Protein AF-A0A535QES7-F1 (afdb_monomer)

Foldseek 3Di:
DDDDDPPPDDDDDDDDLDDDDDDFAEDEFDLPDPPVPQDQLADPSVLVLLVVLLVVLLVVLQVVLVVCVVVVNNVVSVLSNVVSVVSVPVQLSVQLNVVRNVVHGSLVSNCVSLVVVLVVLCPDPDPVSVVVSVVSVVSSVSSNCSSRVRDSGDDADPAAHEYEYQDADPVNVVPHDCRRHVYYDHVDDDSD

Solvent-accessible surface area (backbone atoms only — not comparable to full-atom values): 11107 Å² total; per-residue (Å²): 137,84,82,80,78,79,74,83,76,83,85,84,87,83,83,84,81,69,91,84,86,78,89,59,55,80,38,74,65,57,65,82,64,87,58,92,77,63,73,84,32,37,38,72,64,13,42,54,41,47,58,50,23,51,52,52,50,31,53,50,31,45,55,50,16,55,51,31,41,76,70,73,34,55,69,63,12,53,53,30,42,53,55,31,54,57,71,65,38,60,67,52,58,52,48,18,40,50,37,11,66,74,64,33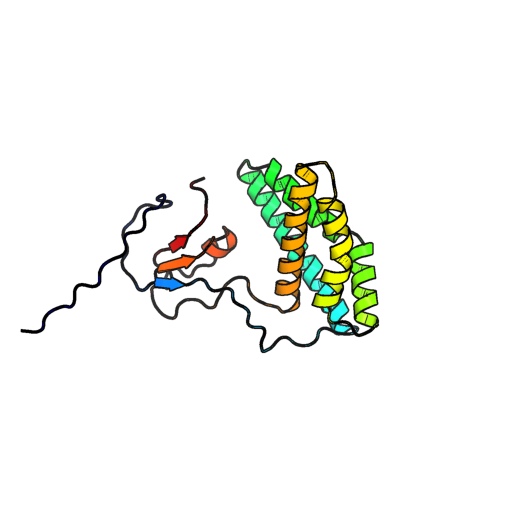,38,38,60,60,17,44,50,63,54,47,46,64,58,31,49,55,25,50,71,41,92,46,68,69,41,32,55,47,18,57,58,47,52,54,51,52,53,50,40,42,32,44,59,67,68,48,62,92,62,54,84,76,65,97,49,58,16,26,38,38,30,61,60,76,54,74,70,58,63,70,67,53,54,68,81,31,43,71,42,73,50,53,78,46,85,75,93,119

Structure (mmCIF, N/CA/C/O backbone):
data_AF-A0A535QES7-F1
#
_entry.id   AF-A0A535QES7-F1
#
loop_
_atom_site.group_PDB
_atom_site.id
_atom_site.type_symbol
_atom_site.label_atom_id
_atom_site.label_alt_id
_atom_site.label_comp_id
_atom_site.label_asym_id
_atom_site.label_entity_id
_atom_site.label_seq_id
_atom_site.pdbx_PDB_ins_code
_atom_site.Cartn_x
_atom_site.Cartn_y
_atom_site.Cartn_z
_atom_site.occupancy
_atom_site.B_iso_or_equiv
_atom_site.auth_seq_id
_atom_site.auth_comp_id
_atom_site.auth_asym_id
_atom_site.auth_atom_id
_atom_site.pdbx_PDB_model_num
ATOM 1 N N . MET A 1 1 ? 3.420 -37.265 -41.091 1.00 35.75 1 MET A N 1
ATOM 2 C CA . MET A 1 1 ? 3.125 -35.856 -41.432 1.00 35.75 1 MET A CA 1
ATOM 3 C C . MET A 1 1 ? 2.226 -35.310 -40.336 1.00 35.75 1 MET A C 1
ATOM 5 O O . MET A 1 1 ? 1.029 -35.557 -40.367 1.00 35.75 1 MET A O 1
ATOM 9 N N . THR A 1 2 ? 2.804 -34.684 -39.312 1.00 35.94 2 THR A N 1
ATOM 10 C CA . THR A 1 2 ? 2.044 -34.170 -38.163 1.00 35.94 2 THR A CA 1
ATOM 11 C C . THR A 1 2 ? 1.769 -32.694 -38.407 1.00 35.94 2 THR A C 1
ATOM 13 O O . THR A 1 2 ? 2.689 -31.883 -38.444 1.00 35.94 2 THR A O 1
ATOM 16 N N . SER A 1 3 ? 0.501 -32.384 -38.665 1.00 33.00 3 SER A N 1
ATOM 17 C CA . SER A 1 3 ? -0.006 -31.040 -38.925 1.00 33.00 3 SER A CA 1
ATOM 18 C C . SER A 1 3 ? 0.163 -30.168 -37.681 1.00 33.00 3 SER A C 1
ATOM 20 O O . SER A 1 3 ? -0.461 -30.428 -36.653 1.00 33.00 3 SER A O 1
ATOM 22 N N . ALA A 1 4 ? 1.005 -29.138 -37.768 1.00 43.28 4 ALA A N 1
ATOM 23 C CA . ALA A 1 4 ? 1.104 -28.103 -36.748 1.00 43.28 4 ALA A CA 1
ATOM 24 C C . ALA A 1 4 ? -0.188 -27.274 -36.764 1.00 43.28 4 ALA A C 1
ATOM 26 O O . ALA A 1 4 ? -0.498 -26.598 -37.745 1.00 43.28 4 ALA A O 1
ATOM 27 N N . SER A 1 5 ? -0.966 -27.370 -35.686 1.00 41.34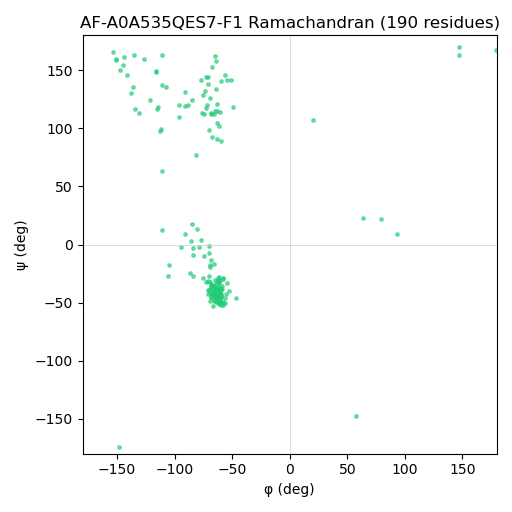 5 SER A N 1
ATOM 28 C CA . SER A 1 5 ? -2.151 -26.543 -35.477 1.00 41.34 5 SER A CA 1
ATOM 29 C C . SER A 1 5 ? -1.726 -25.076 -35.380 1.00 41.34 5 SER A C 1
ATOM 31 O O . SER A 1 5 ? -0.906 -24.709 -34.537 1.00 41.34 5 SER A O 1
ATOM 33 N N . LYS A 1 6 ? -2.251 -24.242 -36.280 1.00 44.94 6 LYS A N 1
ATOM 34 C CA . LYS A 1 6 ? -2.028 -22.797 -36.309 1.00 44.94 6 LYS A CA 1
ATOM 35 C C . LYS A 1 6 ? -2.755 -22.190 -35.112 1.00 44.94 6 LYS A C 1
ATOM 37 O O . LYS A 1 6 ? -3.962 -21.974 -35.171 1.00 44.94 6 LYS A O 1
ATOM 42 N N . VAL A 1 7 ? -2.031 -21.929 -34.025 1.00 54.03 7 VAL A N 1
ATOM 43 C CA . VAL A 1 7 ? -2.542 -21.077 -32.947 1.00 54.03 7 VAL A CA 1
ATOM 44 C C . VAL A 1 7 ? -2.807 -19.713 -33.582 1.00 54.03 7 VAL A C 1
ATOM 46 O O . VAL A 1 7 ? -1.885 -19.081 -34.098 1.00 54.03 7 VAL A O 1
ATOM 49 N N . ALA A 1 8 ? -4.073 -19.301 -33.645 1.00 55.12 8 ALA A N 1
ATOM 50 C CA . ALA A 1 8 ? -4.434 -17.959 -34.076 1.00 55.12 8 ALA A CA 1
ATOM 51 C C . ALA A 1 8 ? -3.801 -16.980 -33.079 1.00 55.12 8 ALA A C 1
ATOM 53 O O . ALA A 1 8 ? -4.241 -16.878 -31.938 1.00 55.12 8 ALA A O 1
ATOM 54 N N . GLY A 1 9 ? -2.688 -16.362 -33.471 1.00 66.00 9 GLY A N 1
ATOM 55 C CA . GLY A 1 9 ? -1.958 -15.443 -32.611 1.00 66.00 9 GLY A CA 1
ATOM 56 C C . GLY A 1 9 ? -2.746 -14.151 -32.456 1.00 66.00 9 GLY A C 1
ATOM 57 O O . GLY A 1 9 ? -3.018 -13.477 -33.447 1.00 66.00 9 GLY A O 1
ATOM 58 N N . THR A 1 10 ? -3.106 -13.807 -31.224 1.00 84.50 10 THR A N 1
ATOM 59 C CA . THR A 1 10 ? -3.579 -12.463 -30.893 1.00 84.50 10 THR A CA 1
ATOM 60 C C . THR A 1 10 ? -2.378 -11.521 -30.920 1.00 84.50 10 THR A C 1
ATOM 62 O O . THR A 1 10 ? -1.433 -11.702 -30.155 1.00 84.50 10 THR A O 1
ATOM 65 N N . GLU A 1 11 ? -2.397 -10.531 -31.813 1.00 89.38 11 GLU A N 1
ATOM 66 C CA . GLU A 1 11 ? -1.392 -9.467 -31.859 1.00 89.38 11 GLU A CA 1
ATOM 67 C C . GLU A 1 11 ? -1.860 -8.299 -30.985 1.00 89.38 11 GLU A C 1
ATOM 69 O O . GLU A 1 11 ? -2.913 -7.713 -31.235 1.00 89.38 11 GLU A O 1
ATOM 74 N N . LEU A 1 12 ? -1.076 -7.962 -29.959 1.00 90.06 12 LEU A N 1
ATOM 75 C CA . LEU A 1 12 ? -1.299 -6.793 -29.109 1.00 90.06 12 LEU A CA 1
ATOM 76 C C . LEU A 1 12 ? -0.247 -5.732 -29.437 1.00 90.06 12 LEU A C 1
ATOM 78 O O . LEU A 1 12 ? 0.935 -6.046 -29.581 1.00 90.06 12 LEU A O 1
ATOM 82 N N . ARG A 1 13 ? -0.678 -4.475 -29.565 1.00 90.44 13 ARG A N 1
ATOM 83 C CA . ARG A 1 13 ? 0.192 -3.328 -29.858 1.00 90.44 13 ARG A CA 1
ATOM 84 C C . ARG A 1 13 ? 0.268 -2.419 -28.641 1.00 90.44 13 ARG A C 1
ATOM 86 O O . ARG A 1 13 ? -0.754 -2.141 -28.026 1.00 90.44 13 ARG A O 1
ATOM 93 N N . GLY A 1 14 ? 1.469 -1.946 -28.331 1.00 88.81 14 GLY A N 1
ATOM 94 C CA . GLY A 1 14 ? 1.736 -1.050 -27.209 1.00 88.81 14 GLY A CA 1
ATOM 95 C C . GLY A 1 14 ? 2.893 -0.103 -27.511 1.00 88.81 14 GLY A C 1
ATOM 96 O O . GLY A 1 14 ? 3.416 -0.080 -28.628 1.00 88.81 14 GLY A O 1
ATOM 97 N N . ILE A 1 15 ? 3.287 0.678 -26.510 1.00 88.81 15 ILE A N 1
ATOM 98 C CA . ILE A 1 15 ? 4.408 1.615 -26.605 1.00 88.81 15 ILE A CA 1
ATOM 99 C C . ILE A 1 15 ? 5.686 0.899 -26.159 1.00 88.81 15 ILE A C 1
ATOM 101 O O . ILE A 1 15 ? 5.710 0.239 -25.122 1.00 88.81 15 ILE A O 1
ATOM 105 N N . ALA A 1 16 ? 6.755 1.009 -26.949 1.00 89.19 16 ALA A N 1
ATOM 106 C CA . ALA A 1 16 ? 8.036 0.406 -26.604 1.00 89.19 16 ALA A CA 1
ATOM 107 C C . ALA A 1 16 ? 8.725 1.212 -25.492 1.00 89.19 16 ALA A C 1
ATOM 109 O O . ALA A 1 16 ? 9.168 2.332 -25.732 1.00 89.19 16 ALA A O 1
ATOM 110 N N . ALA A 1 17 ? 8.841 0.625 -24.298 1.00 85.44 17 ALA A N 1
ATOM 111 C CA . ALA A 1 17 ? 9.557 1.227 -23.170 1.00 85.44 17 ALA A CA 1
ATOM 112 C C . ALA A 1 17 ? 11.080 0.975 -23.213 1.00 85.44 17 ALA A C 1
ATOM 114 O O . ALA A 1 17 ? 11.857 1.771 -22.696 1.00 85.44 17 ALA A O 1
ATOM 115 N N . ALA A 1 18 ? 11.524 -0.123 -23.835 1.00 86.31 18 ALA A N 1
ATOM 116 C CA . ALA A 1 18 ? 12.938 -0.481 -23.962 1.00 86.31 18 ALA A CA 1
ATOM 117 C C . ALA A 1 18 ? 13.212 -1.231 -25.282 1.00 86.31 18 ALA A C 1
ATOM 119 O O . ALA A 1 18 ? 12.331 -1.938 -25.782 1.00 86.31 18 ALA A O 1
ATOM 120 N N . PRO A 1 19 ? 14.419 -1.110 -25.866 1.00 88.81 19 PRO A N 1
ATOM 121 C CA . PRO A 1 19 ? 14.787 -1.842 -27.074 1.00 88.81 19 PRO A CA 1
ATOM 122 C C . PRO A 1 19 ? 15.018 -3.331 -26.780 1.00 88.81 19 PRO A C 1
ATOM 124 O O . PRO A 1 19 ? 15.594 -3.693 -25.757 1.00 88.81 19 PRO A O 1
ATOM 127 N N . GLY A 1 20 ? 14.641 -4.204 -27.715 1.00 90.88 20 GLY A N 1
ATOM 128 C CA . GLY A 1 20 ? 14.927 -5.637 -27.623 1.00 90.88 20 GLY A CA 1
ATOM 129 C C . GLY A 1 20 ? 13.844 -6.511 -28.244 1.00 90.88 20 GLY A C 1
ATOM 130 O O . GLY A 1 20 ? 12.773 -6.038 -28.616 1.00 90.88 20 GLY A O 1
ATOM 131 N N . ARG A 1 21 ? 14.142 -7.805 -28.385 1.00 92.75 21 ARG A N 1
ATOM 132 C CA . ARG A 1 21 ? 13.182 -8.843 -28.782 1.00 92.75 21 ARG A CA 1
ATOM 133 C C . ARG A 1 21 ? 13.413 -10.074 -27.919 1.00 92.75 21 ARG A C 1
ATOM 135 O O . ARG A 1 21 ? 14.547 -10.526 -27.800 1.00 92.75 21 ARG A O 1
ATOM 142 N N . VAL A 1 22 ? 12.343 -10.611 -27.346 1.00 93.75 22 VAL A N 1
ATOM 143 C CA . VAL A 1 22 ? 12.386 -11.791 -26.480 1.00 93.75 22 VAL A CA 1
ATOM 144 C C . VAL A 1 22 ? 11.173 -12.677 -26.744 1.00 93.75 22 VAL A C 1
ATOM 146 O O . VAL A 1 22 ? 10.093 -12.180 -27.060 1.00 93.75 22 VAL A O 1
ATOM 149 N N . ALA A 1 23 ? 11.361 -13.990 -26.635 1.00 95.38 23 ALA A N 1
ATOM 150 C CA . ALA A 1 23 ? 10.297 -14.981 -26.702 1.00 95.38 23 ALA A CA 1
ATOM 151 C C . ALA A 1 23 ? 10.452 -15.940 -25.518 1.00 95.38 23 ALA A C 1
ATOM 153 O O . ALA A 1 23 ? 11.431 -16.679 -25.437 1.00 95.38 23 ALA A O 1
ATOM 154 N N . ALA A 1 24 ? 9.499 -15.902 -24.592 1.00 95.06 24 ALA A N 1
ATOM 155 C CA . ALA A 1 24 ? 9.441 -16.780 -23.430 1.00 95.06 24 ALA A CA 1
ATOM 156 C C . ALA A 1 24 ? 7.975 -16.935 -22.974 1.00 95.06 24 ALA A C 1
ATOM 158 O O . ALA A 1 24 ? 7.115 -16.180 -23.439 1.00 95.06 24 ALA A O 1
ATOM 159 N N . PRO A 1 25 ? 7.656 -17.915 -22.110 1.00 96.75 25 PRO A N 1
ATOM 160 C CA . PRO A 1 25 ? 6.311 -18.080 -21.570 1.00 96.75 25 PRO A CA 1
ATOM 161 C C . PRO A 1 25 ? 5.793 -16.799 -20.908 1.00 96.75 25 PRO A C 1
ATOM 163 O O . PRO A 1 25 ? 6.543 -16.107 -20.222 1.00 96.75 25 PRO A O 1
ATOM 166 N N . ALA A 1 26 ? 4.506 -16.504 -21.090 1.00 94.19 26 ALA A N 1
ATOM 167 C CA . ALA A 1 26 ? 3.847 -15.430 -20.359 1.00 94.19 26 ALA A CA 1
ATOM 168 C C . ALA A 1 26 ? 3.621 -15.859 -18.904 1.00 94.19 26 ALA A C 1
ATOM 170 O O . ALA A 1 26 ? 3.108 -16.949 -18.643 1.00 94.19 26 ALA A O 1
ATOM 171 N N . TRP A 1 27 ? 3.977 -14.988 -17.968 1.00 94.56 27 TRP A N 1
ATOM 172 C CA . TRP A 1 27 ? 3.700 -15.144 -16.549 1.00 94.56 27 TRP A CA 1
ATOM 173 C C . TRP A 1 27 ? 2.882 -13.944 -16.079 1.00 94.56 27 TRP A C 1
ATOM 175 O O . TRP A 1 27 ? 3.276 -12.799 -16.295 1.00 94.56 27 TRP A O 1
ATOM 185 N N . ARG A 1 28 ? 1.709 -14.188 -15.488 1.00 90.94 28 ARG A N 1
ATOM 186 C CA . ARG A 1 28 ? 0.806 -13.111 -15.074 1.00 90.94 28 ARG A CA 1
ATOM 187 C C . ARG A 1 28 ? 1.198 -12.609 -13.690 1.00 90.94 28 ARG A C 1
ATOM 189 O O . ARG A 1 28 ? 1.180 -13.387 -12.741 1.00 90.94 28 ARG A O 1
ATOM 196 N N . TRP A 1 29 ? 1.456 -11.309 -13.585 1.00 87.50 29 TRP A N 1
ATOM 197 C CA . TRP A 1 29 ? 1.596 -10.604 -12.317 1.00 87.50 29 TRP A CA 1
ATOM 198 C C . TRP A 1 29 ? 0.240 -10.572 -11.618 1.00 87.50 29 TRP A C 1
ATOM 200 O O . TRP A 1 29 ? -0.611 -9.724 -11.890 1.00 87.50 29 TRP A O 1
ATOM 210 N N . ASP A 1 30 ? 0.012 -11.565 -10.769 1.00 78.50 30 ASP A N 1
ATOM 211 C CA . ASP A 1 30 ? -1.251 -11.755 -10.077 1.00 78.50 30 ASP A CA 1
ATOM 212 C C . ASP A 1 30 ? -1.059 -11.519 -8.584 1.00 78.50 30 ASP A C 1
ATOM 214 O O . ASP A 1 30 ? -0.614 -12.393 -7.848 1.00 78.50 30 ASP A O 1
ATOM 218 N N . VAL A 1 31 ? -1.392 -10.307 -8.144 1.00 67.69 31 VAL A N 1
ATOM 219 C CA . VAL A 1 31 ? -1.385 -9.925 -6.725 1.00 67.69 31 VAL A CA 1
ATOM 220 C C . VAL A 1 31 ? -2.644 -10.394 -5.994 1.00 67.69 31 VAL A C 1
ATOM 222 O O . VAL A 1 31 ? -2.907 -9.929 -4.886 1.00 67.69 31 VAL A O 1
ATOM 225 N N . ARG A 1 32 ? -3.457 -11.292 -6.584 1.00 58.00 32 ARG A N 1
ATOM 226 C CA . ARG A 1 32 ? -4.607 -11.890 -5.891 1.00 58.00 32 ARG A CA 1
ATOM 227 C C . ARG A 1 32 ? -4.143 -12.708 -4.689 1.00 58.00 32 ARG A C 1
ATOM 229 O O . ARG A 1 32 ? -3.850 -13.891 -4.774 1.00 58.00 32 ARG A O 1
ATOM 236 N N . ARG A 1 33 ? -4.098 -11.980 -3.579 1.00 51.97 33 ARG A N 1
ATOM 237 C CA . ARG A 1 33 ? -4.274 -12.325 -2.175 1.00 51.97 33 ARG A CA 1
ATOM 238 C C . ARG A 1 33 ? -4.092 -13.804 -1.821 1.00 51.97 33 ARG A C 1
ATOM 240 O O . ARG A 1 33 ? -5.008 -14.608 -1.955 1.00 51.97 33 ARG A O 1
ATOM 247 N N . VAL A 1 34 ? -2.968 -14.075 -1.159 1.00 48.56 34 VAL A N 1
ATOM 248 C CA . VAL A 1 34 ? -2.946 -14.957 0.014 1.00 48.56 34 VAL A CA 1
ATOM 249 C C . VAL A 1 34 ? -3.874 -14.307 1.047 1.00 48.56 34 VAL A C 1
ATOM 251 O O . VAL A 1 34 ? -3.480 -13.404 1.778 1.00 48.56 34 VAL A O 1
ATOM 254 N N . ARG A 1 35 ? -5.164 -14.645 0.996 1.00 51.50 35 ARG A N 1
ATOM 255 C CA . ARG A 1 35 ? -6.150 -14.264 2.020 1.00 51.50 35 ARG A CA 1
ATOM 256 C C . ARG A 1 35 ? -6.517 -15.441 2.915 1.00 51.50 35 ARG A C 1
ATOM 258 O O . ARG A 1 35 ? -7.034 -15.225 4.003 1.00 51.50 35 ARG A O 1
ATOM 265 N N . ASP A 1 36 ? -6.222 -16.650 2.449 1.00 47.31 36 ASP A N 1
ATOM 266 C CA . ASP A 1 36 ? -6.628 -17.896 3.092 1.00 47.31 36 ASP A CA 1
ATOM 267 C C . ASP A 1 36 ? -5.892 -18.145 4.422 1.00 47.31 36 ASP A C 1
ATOM 269 O O . ASP A 1 36 ? -6.412 -18.868 5.264 1.00 47.31 36 ASP A O 1
ATOM 273 N N . ASP A 1 37 ? -4.765 -17.456 4.659 1.00 49.97 37 ASP A N 1
ATOM 274 C CA . ASP A 1 37 ? -3.961 -17.550 5.890 1.00 49.97 37 ASP A CA 1
ATOM 275 C C . ASP A 1 37 ? -3.999 -16.271 6.758 1.00 49.97 37 ASP A C 1
ATOM 277 O O . ASP A 1 37 ? -3.179 -16.097 7.664 1.00 49.97 37 ASP A O 1
ATOM 281 N N . ALA A 1 38 ? -4.908 -15.328 6.479 1.00 60.16 38 ALA A N 1
ATOM 282 C CA . ALA A 1 38 ? -4.986 -14.080 7.234 1.00 60.16 38 ALA A CA 1
ATOM 283 C C . ALA A 1 38 ? -5.398 -14.348 8.695 1.00 60.16 38 ALA A C 1
ATOM 285 O O . ALA A 1 38 ? -6.525 -14.745 8.975 1.00 60.16 38 ALA A O 1
ATOM 286 N N . VAL A 1 39 ? -4.476 -14.112 9.631 1.00 68.38 39 VAL A N 1
ATOM 287 C CA . VAL A 1 39 ? -4.754 -14.176 11.073 1.00 68.38 39 VAL A CA 1
ATOM 288 C C . VAL A 1 39 ? -5.621 -12.984 11.481 1.00 68.38 39 VAL A C 1
ATOM 290 O O . VAL A 1 39 ? -5.354 -11.855 11.060 1.00 68.38 39 VAL A O 1
ATOM 293 N N . ASP A 1 40 ? -6.613 -13.220 12.342 1.00 77.50 40 ASP A N 1
ATOM 294 C CA . ASP A 1 40 ? -7.416 -12.156 12.946 1.00 77.50 40 ASP A CA 1
ATOM 295 C C . ASP A 1 40 ? -6.534 -11.245 13.814 1.00 77.50 40 ASP A C 1
ATOM 297 O O . ASP A 1 40 ? -6.118 -11.584 14.926 1.00 77.50 40 ASP A O 1
ATOM 301 N N . LEU A 1 41 ? -6.242 -10.055 13.292 1.00 83.88 41 LEU A N 1
ATOM 302 C CA . LEU A 1 41 ? -5.472 -9.017 13.971 1.00 83.88 41 LEU A CA 1
ATOM 303 C C . LEU A 1 41 ? -6.374 -8.244 14.940 1.00 83.88 41 LEU A C 1
ATOM 305 O O . LEU A 1 41 ? -6.810 -7.132 14.648 1.00 83.88 41 LEU A O 1
ATOM 309 N N . ILE A 1 42 ? -6.660 -8.848 16.093 1.00 90.00 42 ILE A N 1
ATOM 310 C CA . ILE A 1 42 ? -7.514 -8.285 17.152 1.00 90.00 42 ILE A CA 1
ATOM 311 C C . ILE A 1 42 ? -6.716 -7.924 18.413 1.00 90.00 42 ILE A C 1
ATOM 313 O O . ILE A 1 42 ? -5.585 -8.377 18.614 1.00 90.00 42 ILE A O 1
ATOM 317 N N . GLY A 1 43 ? -7.315 -7.108 19.286 1.00 91.56 43 GLY A N 1
ATOM 318 C CA . GLY A 1 43 ? -6.718 -6.715 20.566 1.00 91.56 43 GLY A CA 1
ATOM 319 C C . GLY A 1 43 ? -5.347 -6.042 20.417 1.00 91.56 43 GLY A C 1
ATOM 320 O O . GLY A 1 43 ? -5.072 -5.364 19.429 1.00 91.56 43 GLY A O 1
ATOM 321 N N . GLU A 1 44 ? -4.466 -6.238 21.398 1.00 91.56 44 GLU A N 1
ATOM 322 C CA . GLU A 1 44 ? -3.160 -5.562 21.438 1.00 91.56 44 GLU A CA 1
ATOM 323 C C . GLU A 1 44 ? -2.241 -5.945 20.265 1.00 91.56 44 GLU A C 1
ATOM 325 O O . GLU A 1 44 ? -1.489 -5.113 19.752 1.00 91.56 44 GLU A O 1
ATOM 330 N N . ALA A 1 45 ? -2.340 -7.190 19.788 1.00 89.12 45 ALA A N 1
ATOM 331 C CA . ALA A 1 45 ? -1.602 -7.652 18.616 1.00 89.12 45 ALA A CA 1
ATOM 332 C C . ALA A 1 45 ? -2.042 -6.902 17.348 1.00 89.12 45 ALA A C 1
ATOM 334 O O . ALA A 1 45 ? -1.196 -6.451 16.573 1.00 89.12 45 ALA A O 1
ATOM 335 N N . GLY A 1 46 ? -3.355 -6.707 17.171 1.00 91.69 46 GLY A N 1
ATOM 336 C CA . GLY A 1 46 ? -3.905 -5.918 16.070 1.00 91.69 46 GLY A CA 1
ATOM 337 C C . GLY A 1 46 ? -3.482 -4.451 16.119 1.00 91.69 46 GLY A C 1
ATOM 338 O O . GLY A 1 46 ? -3.062 -3.904 15.103 1.00 91.69 46 GLY A O 1
ATOM 339 N N . ILE A 1 47 ? -3.500 -3.835 17.305 1.00 93.50 47 ILE A N 1
ATOM 340 C CA . ILE A 1 47 ? -3.068 -2.439 17.507 1.00 93.50 47 ILE A CA 1
ATOM 341 C C . ILE A 1 47 ? -1.579 -2.277 17.191 1.00 93.50 47 ILE A C 1
ATOM 343 O O . ILE A 1 47 ? -1.190 -1.379 16.444 1.00 93.50 47 ILE A O 1
ATOM 347 N N . THR A 1 48 ? -0.740 -3.181 17.702 1.00 92.50 48 THR A N 1
ATOM 348 C CA . THR A 1 48 ? 0.701 -3.173 17.421 1.00 92.50 48 THR A CA 1
ATOM 349 C C . THR A 1 48 ? 0.957 -3.319 15.920 1.00 92.50 48 THR A C 1
ATOM 351 O O . THR A 1 48 ? 1.743 -2.564 15.340 1.00 92.50 48 THR A O 1
ATOM 354 N N . ARG A 1 49 ? 0.262 -4.254 15.254 1.00 92.62 49 ARG A N 1
ATOM 355 C CA . ARG A 1 49 ? 0.414 -4.461 13.811 1.00 92.62 49 ARG A CA 1
ATOM 356 C C . ARG A 1 49 ? -0.055 -3.253 13.004 1.00 92.62 49 ARG A C 1
ATOM 358 O O . ARG A 1 49 ? 0.625 -2.906 12.036 1.00 92.62 49 ARG A O 1
ATOM 365 N N . LEU A 1 50 ? -1.142 -2.600 13.417 1.00 93.06 50 LEU A N 1
ATOM 366 C CA . LEU A 1 50 ? -1.642 -1.359 12.827 1.00 93.06 50 LEU A CA 1
ATOM 367 C C . LEU A 1 50 ? -0.599 -0.242 12.894 1.00 93.06 50 LEU A C 1
ATOM 369 O O . LEU A 1 50 ? -0.281 0.353 11.869 1.00 93.06 50 LEU A O 1
ATOM 373 N N . GLN A 1 51 ? -0.011 0.007 14.064 1.00 92.50 51 GLN A N 1
ATOM 374 C CA . GLN A 1 51 ? 1.021 1.038 14.226 1.00 92.50 51 GLN A CA 1
ATOM 375 C C . GLN A 1 51 ? 2.257 0.767 13.359 1.00 92.50 51 GLN A C 1
ATOM 377 O O . GLN A 1 51 ? 2.870 1.687 12.816 1.00 92.50 51 GLN A O 1
ATOM 382 N N . ILE A 1 52 ? 2.648 -0.503 13.218 1.00 91.19 52 ILE A N 1
ATOM 383 C CA . ILE A 1 52 ? 3.721 -0.894 12.299 1.00 91.19 52 ILE A CA 1
ATOM 384 C C . ILE A 1 52 ? 3.294 -0.626 10.850 1.00 91.19 52 ILE A C 1
ATOM 386 O O . ILE A 1 52 ? 4.040 0.025 10.126 1.00 91.19 52 ILE A O 1
ATOM 390 N N . ALA A 1 53 ? 2.088 -1.044 10.452 1.00 91.06 53 ALA A N 1
ATOM 391 C CA . ALA A 1 53 ? 1.596 -0.901 9.082 1.00 91.06 53 ALA A CA 1
ATOM 392 C C . ALA A 1 53 ? 1.499 0.568 8.659 1.00 91.06 53 ALA A C 1
ATOM 394 O O . ALA A 1 53 ? 1.955 0.927 7.580 1.00 91.06 53 ALA A O 1
ATOM 395 N N . VAL A 1 54 ? 0.982 1.435 9.531 1.00 92.25 54 VAL A N 1
ATOM 396 C CA . VAL A 1 54 ? 0.900 2.879 9.276 1.00 92.25 54 VAL A CA 1
ATOM 397 C C . VAL A 1 54 ? 2.287 3.478 9.047 1.00 92.25 54 VAL A C 1
ATOM 399 O O . VAL A 1 54 ? 2.478 4.226 8.090 1.00 92.25 54 VAL A O 1
ATOM 402 N N . ARG A 1 55 ? 3.289 3.098 9.853 1.00 91.06 55 ARG A N 1
ATOM 403 C CA . ARG A 1 55 ? 4.676 3.550 9.645 1.00 91.06 55 ARG A CA 1
ATOM 404 C C . ARG A 1 55 ? 5.271 3.042 8.331 1.00 91.06 55 ARG A C 1
ATOM 406 O O . ARG A 1 55 ? 5.944 3.808 7.646 1.00 91.06 55 ARG A O 1
ATOM 413 N N . GLU A 1 56 ? 5.030 1.779 7.984 1.00 89.31 56 GLU A N 1
ATOM 414 C CA . GLU A 1 56 ? 5.501 1.164 6.735 1.00 89.31 56 GLU A CA 1
ATOM 415 C C . GLU A 1 56 ? 4.898 1.862 5.508 1.00 89.31 56 GLU A C 1
ATOM 417 O O . GLU A 1 56 ? 5.633 2.290 4.615 1.00 89.31 56 GLU A O 1
ATOM 422 N N . VAL A 1 57 ? 3.575 2.046 5.491 1.00 89.81 57 VAL A N 1
ATOM 423 C CA . VAL A 1 57 ? 2.865 2.715 4.392 1.00 89.81 57 VAL A CA 1
ATOM 424 C C . VAL A 1 57 ? 3.293 4.174 4.277 1.00 89.81 57 VAL A C 1
ATOM 426 O O . VAL A 1 57 ? 3.628 4.622 3.182 1.00 89.81 57 VAL A O 1
ATOM 429 N N . LYS A 1 58 ? 3.385 4.902 5.395 1.00 90.44 58 LYS A N 1
ATOM 430 C CA . LYS A 1 58 ? 3.883 6.281 5.402 1.00 90.44 58 LYS A CA 1
ATOM 431 C C . LYS A 1 58 ? 5.278 6.377 4.784 1.00 90.44 58 LYS A C 1
ATOM 433 O O . LYS A 1 58 ? 5.494 7.183 3.883 1.00 90.44 58 LYS A O 1
ATOM 438 N N . ALA A 1 59 ? 6.216 5.538 5.223 1.00 87.75 59 ALA A N 1
ATOM 439 C CA . ALA A 1 59 ? 7.574 5.535 4.684 1.00 87.75 59 ALA A CA 1
ATOM 440 C C . ALA A 1 59 ? 7.591 5.241 3.173 1.00 87.75 59 ALA A C 1
ATOM 442 O O . ALA A 1 59 ? 8.347 5.869 2.426 1.00 87.75 59 ALA A O 1
ATOM 443 N N . ALA A 1 60 ? 6.733 4.328 2.707 1.00 85.81 60 ALA A N 1
ATOM 444 C CA . ALA A 1 60 ? 6.590 4.019 1.289 1.00 85.81 60 ALA A CA 1
ATOM 445 C C . ALA A 1 60 ? 6.057 5.216 0.481 1.00 85.81 60 ALA A C 1
ATOM 447 O O . ALA A 1 60 ? 6.617 5.525 -0.576 1.00 85.81 60 ALA A O 1
ATOM 448 N N . LEU A 1 61 ? 5.031 5.912 0.984 1.00 87.19 61 LEU A N 1
ATOM 449 C CA . LEU A 1 61 ? 4.456 7.104 0.354 1.00 87.19 61 LEU A CA 1
ATOM 450 C C . LEU A 1 61 ? 5.469 8.250 0.290 1.00 87.19 61 LEU A C 1
ATOM 452 O O . LEU A 1 61 ? 5.716 8.769 -0.796 1.00 87.19 61 LEU A O 1
ATOM 456 N N . THR A 1 62 ? 6.142 8.575 1.399 1.00 88.50 62 THR A N 1
ATOM 457 C CA . THR A 1 62 ? 7.185 9.617 1.436 1.00 88.50 62 THR A CA 1
ATOM 458 C C . THR A 1 62 ? 8.338 9.295 0.484 1.00 88.50 62 THR A C 1
ATOM 460 O O . THR A 1 62 ? 8.806 10.155 -0.259 1.00 88.50 62 THR A O 1
ATOM 463 N N . SER A 1 63 ? 8.781 8.034 0.441 1.00 85.06 63 SER A N 1
ATOM 464 C CA . SER A 1 63 ? 9.829 7.604 -0.490 1.00 85.06 63 SER A CA 1
ATOM 465 C C . SER A 1 63 ? 9.388 7.725 -1.953 1.00 85.06 63 SER A C 1
ATOM 467 O O . SER A 1 63 ? 10.189 8.082 -2.819 1.00 85.06 63 SER A O 1
ATOM 469 N N . LYS A 1 64 ? 8.118 7.428 -2.254 1.00 82.00 64 LYS A N 1
ATOM 470 C CA . LYS A 1 64 ? 7.554 7.571 -3.600 1.00 82.00 64 LYS A CA 1
ATOM 471 C C . LYS A 1 64 ? 7.394 9.044 -3.987 1.00 82.00 64 LYS A C 1
ATOM 473 O O . LYS A 1 64 ? 7.738 9.374 -5.118 1.00 82.00 64 LYS A O 1
ATOM 478 N N . ALA A 1 65 ? 6.979 9.907 -3.061 1.00 84.81 65 ALA A N 1
ATOM 479 C CA . ALA A 1 65 ? 6.902 11.352 -3.264 1.00 84.81 65 ALA A CA 1
ATOM 480 C C . ALA A 1 65 ? 8.268 11.942 -3.642 1.00 84.81 65 ALA A C 1
ATOM 482 O O . ALA A 1 65 ? 8.400 12.539 -4.706 1.00 84.81 65 ALA A O 1
ATOM 483 N N . ALA A 1 66 ? 9.310 11.647 -2.857 1.00 84.62 66 ALA A N 1
ATOM 484 C CA . ALA A 1 66 ? 10.668 12.127 -3.122 1.00 84.62 66 ALA A CA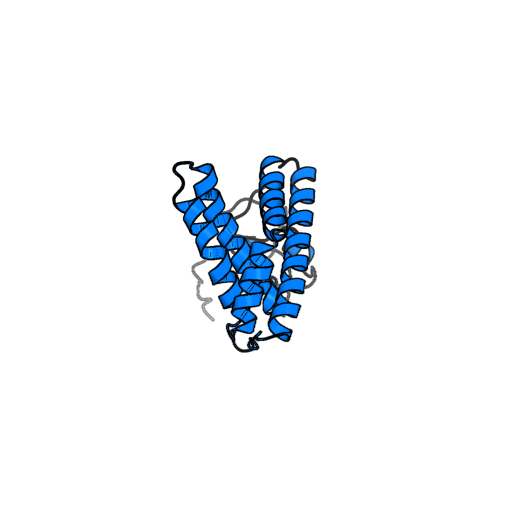 1
ATOM 485 C C . ALA A 1 66 ? 11.203 11.686 -4.500 1.00 84.62 66 ALA A C 1
ATOM 487 O O . ALA A 1 66 ? 11.908 12.435 -5.175 1.00 84.62 66 ALA A O 1
ATOM 488 N N . ARG A 1 67 ? 10.854 10.470 -4.952 1.00 82.50 67 ARG A N 1
ATOM 489 C CA . ARG A 1 67 ? 11.201 9.997 -6.304 1.00 82.50 67 ARG A CA 1
ATOM 490 C C . ARG A 1 67 ? 10.465 10.767 -7.399 1.00 82.50 67 ARG A C 1
ATOM 492 O O . ARG A 1 67 ? 11.076 11.077 -8.415 1.00 82.50 67 ARG A O 1
ATOM 499 N N . LEU A 1 68 ? 9.174 11.046 -7.220 1.00 81.31 68 LEU A N 1
ATOM 500 C CA . LEU A 1 68 ? 8.393 11.825 -8.186 1.00 81.31 68 LEU A CA 1
ATOM 501 C C . LEU A 1 68 ? 8.920 13.255 -8.294 1.00 81.31 68 LEU A C 1
ATOM 503 O O . LEU A 1 68 ? 9.098 13.753 -9.402 1.00 81.31 68 LEU A O 1
ATOM 507 N N . GLU A 1 69 ? 9.258 13.872 -7.164 1.00 86.25 69 GLU A N 1
ATOM 508 C CA . GLU A 1 69 ? 9.847 15.208 -7.137 1.00 86.25 69 GLU A CA 1
ATOM 509 C C . GLU A 1 69 ? 11.189 15.245 -7.882 1.00 86.25 69 GLU A C 1
ATOM 511 O O . GLU A 1 69 ? 11.385 16.078 -8.768 1.00 86.25 69 GLU A O 1
ATOM 516 N N . ALA A 1 70 ? 12.074 14.275 -7.622 1.00 85.25 70 ALA A N 1
ATOM 517 C CA . ALA A 1 70 ? 13.346 14.140 -8.335 1.00 85.25 70 ALA A CA 1
ATOM 518 C C . ALA A 1 70 ? 13.178 13.906 -9.851 1.00 85.25 70 ALA A C 1
ATOM 520 O O . ALA A 1 70 ? 14.044 14.297 -10.633 1.00 85.25 70 ALA A O 1
ATOM 521 N N . ASN A 1 71 ? 12.062 13.302 -10.266 1.00 84.88 71 ASN A N 1
ATOM 522 C CA . ASN A 1 71 ? 11.732 13.028 -11.665 1.00 84.88 71 ASN A CA 1
ATOM 523 C C . ASN A 1 71 ? 10.922 14.156 -12.334 1.00 84.88 71 ASN A C 1
ATOM 525 O O . ASN A 1 71 ? 10.452 13.983 -13.457 1.00 84.88 71 ASN A O 1
ATOM 529 N N . GLY A 1 72 ? 10.757 15.311 -11.680 1.00 86.94 72 GLY A N 1
ATOM 530 C CA . GLY A 1 72 ? 10.068 16.466 -12.261 1.00 86.94 72 GLY A CA 1
ATOM 531 C C . GLY A 1 72 ? 8.539 16.383 -12.236 1.00 86.94 72 GLY A C 1
ATOM 532 O O . GLY A 1 72 ? 7.890 17.095 -12.998 1.00 86.94 72 GLY A O 1
ATOM 533 N N . ALA A 1 73 ? 7.969 15.565 -11.346 1.00 80.94 73 ALA A N 1
ATOM 534 C CA . ALA A 1 73 ? 6.530 15.438 -11.099 1.00 80.94 73 ALA A CA 1
ATOM 535 C C . ALA A 1 73 ? 6.142 15.988 -9.701 1.00 80.94 73 ALA A C 1
ATOM 537 O O . ALA A 1 73 ? 5.718 15.230 -8.823 1.00 80.94 73 ALA A O 1
ATOM 538 N N . PRO A 1 74 ? 6.325 17.301 -9.433 1.00 84.00 74 PRO A N 1
ATOM 539 C CA . PRO A 1 74 ? 6.115 17.884 -8.104 1.00 84.00 74 PRO A CA 1
ATOM 540 C C . PRO A 1 74 ? 4.637 17.926 -7.688 1.00 84.00 74 PRO A C 1
ATOM 542 O O . PRO A 1 74 ? 4.337 17.877 -6.498 1.00 84.00 74 PRO A O 1
ATOM 545 N N . SER A 1 75 ? 3.701 17.992 -8.645 1.00 77.62 75 SER A N 1
ATOM 546 C CA . SER A 1 75 ? 2.268 17.957 -8.331 1.00 77.62 75 SER A CA 1
ATOM 547 C C . SER A 1 75 ? 1.895 16.596 -7.751 1.00 77.62 75 SER A C 1
ATOM 549 O O . SER A 1 75 ? 1.271 16.516 -6.698 1.00 77.62 75 SER A O 1
ATOM 551 N N . GLU A 1 76 ? 2.323 15.521 -8.406 1.00 77.44 76 GLU A N 1
ATOM 552 C CA . GLU A 1 76 ? 2.090 14.140 -8.003 1.00 77.44 76 GLU A CA 1
ATOM 553 C C . GLU A 1 76 ? 2.854 13.792 -6.720 1.00 77.44 76 GLU A C 1
ATOM 555 O O . GLU A 1 76 ? 2.342 13.055 -5.879 1.00 77.44 76 GLU A O 1
ATOM 560 N N . ALA A 1 77 ? 4.047 14.359 -6.518 1.00 81.75 77 ALA A N 1
ATOM 561 C CA . ALA A 1 77 ? 4.757 14.263 -5.246 1.00 81.75 77 ALA A CA 1
ATOM 562 C C . ALA A 1 77 ? 3.932 14.867 -4.096 1.00 81.75 77 ALA A C 1
ATOM 564 O O . ALA A 1 77 ? 3.685 14.183 -3.103 1.00 81.75 77 ALA A O 1
ATOM 565 N N . GLY A 1 78 ? 3.407 16.086 -4.270 1.00 80.25 78 GLY A N 1
ATOM 566 C CA . GLY A 1 78 ? 2.567 16.752 -3.269 1.00 80.25 78 GLY A CA 1
ATOM 567 C C . GLY A 1 78 ? 1.264 16.002 -2.961 1.00 80.25 78 GLY A C 1
ATOM 568 O O . GLY A 1 78 ? 0.767 16.049 -1.835 1.00 80.25 78 GLY A O 1
ATOM 569 N N . ILE A 1 79 ? 0.719 15.248 -3.928 1.00 81.94 79 ILE A N 1
ATOM 570 C CA . ILE A 1 79 ? -0.407 14.328 -3.695 1.00 81.94 79 ILE A CA 1
ATOM 571 C C . ILE A 1 79 ? -0.018 13.270 -2.655 1.00 81.94 79 ILE A C 1
ATOM 573 O O . ILE A 1 79 ? -0.745 13.092 -1.677 1.00 81.94 79 ILE A O 1
ATOM 577 N N . LEU A 1 80 ? 1.112 12.591 -2.854 1.00 82.56 80 LEU A N 1
ATOM 578 C CA . LEU A 1 80 ? 1.570 11.515 -1.972 1.00 82.56 80 LEU A CA 1
ATOM 579 C C . LEU A 1 80 ? 2.016 12.027 -0.597 1.00 82.56 80 LEU A C 1
ATOM 581 O O . LEU A 1 80 ? 1.832 11.336 0.403 1.00 82.56 80 LEU A O 1
ATOM 585 N N . GLU A 1 81 ? 2.573 13.236 -0.522 1.00 85.56 81 GLU A N 1
ATOM 586 C CA . GLU A 1 81 ? 2.913 13.872 0.756 1.00 85.56 81 GLU A CA 1
ATOM 587 C C . GLU A 1 81 ? 1.671 14.173 1.591 1.00 85.56 81 GLU A C 1
ATOM 589 O O . GLU A 1 81 ? 1.655 13.890 2.788 1.00 85.56 81 GLU A O 1
ATOM 594 N N . ALA A 1 82 ? 0.607 14.680 0.964 1.00 84.38 82 ALA A N 1
ATOM 595 C CA . ALA A 1 82 ? -0.659 14.914 1.649 1.00 84.38 82 ALA A CA 1
ATOM 596 C C . ALA A 1 82 ? -1.264 13.604 2.187 1.00 84.38 82 ALA A C 1
ATOM 598 O O . ALA A 1 82 ? -1.726 13.558 3.327 1.00 84.38 82 ALA A O 1
ATOM 599 N N . GLN A 1 83 ? -1.202 12.521 1.403 1.00 84.50 83 GLN A N 1
ATOM 600 C CA . GLN A 1 83 ? -1.628 11.188 1.847 1.00 84.50 83 GLN A CA 1
ATOM 601 C C . GLN A 1 83 ? -0.787 10.687 3.032 1.00 84.50 83 GLN A C 1
ATOM 603 O O . GLN A 1 83 ? -1.333 10.166 4.004 1.00 84.50 83 GLN A O 1
ATOM 608 N N . ALA A 1 84 ? 0.536 10.872 2.985 1.00 88.19 84 ALA A N 1
ATOM 609 C CA . ALA A 1 84 ? 1.433 10.495 4.074 1.00 88.19 84 ALA A CA 1
ATOM 610 C C . ALA A 1 84 ? 1.172 11.306 5.355 1.00 88.19 84 ALA A C 1
ATOM 612 O O . ALA A 1 84 ? 1.241 10.746 6.446 1.00 88.19 84 ALA A O 1
ATOM 613 N N . LEU A 1 85 ? 0.845 12.597 5.232 1.00 85.88 85 LEU A N 1
ATOM 614 C CA . LEU A 1 85 ? 0.511 13.468 6.362 1.00 85.88 85 LEU A CA 1
ATOM 615 C C . LEU A 1 85 ? -0.813 13.071 7.021 1.00 85.88 85 LEU A C 1
ATOM 617 O O . LEU A 1 85 ? -0.938 13.113 8.237 1.00 85.88 85 LEU A O 1
ATOM 621 N N . MET A 1 86 ? -1.800 12.645 6.238 1.00 82.88 86 MET A N 1
ATOM 622 C CA . MET A 1 86 ? -3.067 12.154 6.781 1.00 82.88 86 MET A CA 1
ATOM 623 C C . MET A 1 86 ? -2.878 10.886 7.631 1.00 82.88 86 MET A C 1
ATOM 625 O O . MET A 1 86 ? -3.589 10.694 8.614 1.00 82.88 86 MET A O 1
ATOM 629 N N . LEU A 1 87 ? -1.889 10.043 7.314 1.00 86.44 87 LEU A N 1
ATOM 630 C CA . LEU A 1 87 ? -1.538 8.890 8.152 1.00 86.44 87 LEU A CA 1
ATOM 631 C C . LEU A 1 87 ? -0.913 9.275 9.505 1.00 86.44 87 LEU A C 1
ATOM 633 O O . LEU A 1 87 ? -0.825 8.417 10.384 1.00 86.44 87 LEU A O 1
ATOM 637 N N . ASP A 1 88 ? -0.498 10.534 9.685 1.00 82.44 88 ASP A N 1
ATOM 638 C CA . ASP A 1 88 ? -0.057 11.067 10.978 1.00 82.44 88 ASP A CA 1
ATOM 639 C C . ASP A 1 88 ? -1.214 11.552 11.857 1.00 82.44 88 ASP A C 1
ATOM 641 O O . ASP A 1 88 ? -0.972 11.869 13.022 1.00 82.44 88 ASP A O 1
ATOM 645 N N . ASP A 1 89 ? -2.447 11.622 11.339 1.00 84.38 89 ASP A N 1
ATOM 646 C CA . ASP A 1 89 ? -3.592 12.075 12.125 1.00 84.38 89 ASP A CA 1
ATOM 647 C C . ASP A 1 89 ? -3.845 11.104 13.297 1.00 84.38 89 ASP A C 1
ATOM 649 O O . ASP A 1 89 ? -4.215 9.941 13.074 1.00 84.38 89 ASP A O 1
ATOM 653 N N . PRO A 1 90 ? -3.686 11.552 14.560 1.00 83.88 90 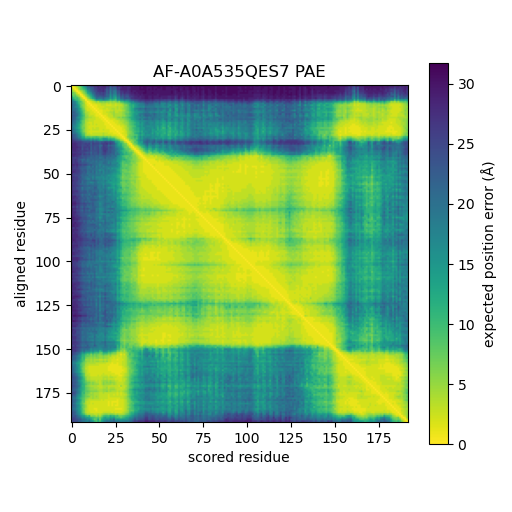PRO A N 1
ATOM 654 C CA . PRO A 1 90 ? -3.941 10.709 15.720 1.00 83.88 90 PRO A CA 1
ATOM 655 C C . PRO A 1 90 ? -5.368 10.160 15.743 1.00 83.88 90 PRO A C 1
ATOM 657 O O . PRO A 1 90 ? -5.573 9.047 16.218 1.00 83.88 90 PRO A O 1
ATOM 660 N N . ALA A 1 91 ? -6.347 10.877 15.176 1.00 84.56 91 ALA A N 1
ATOM 661 C CA . ALA A 1 91 ? -7.735 10.428 15.124 1.00 84.56 91 ALA A CA 1
ATOM 662 C C . ALA A 1 91 ? -7.898 9.119 14.333 1.00 84.56 91 ALA A C 1
ATOM 664 O O . ALA A 1 91 ? -8.733 8.284 14.693 1.00 84.56 91 ALA A O 1
ATOM 665 N N . LEU A 1 92 ? -7.075 8.903 13.299 1.00 85.19 92 LEU A N 1
ATOM 666 C CA . LEU A 1 92 ? -7.067 7.659 12.532 1.00 85.19 92 LEU A CA 1
ATOM 667 C C . LEU A 1 92 ? -6.575 6.489 13.393 1.00 85.19 92 LEU A C 1
ATOM 669 O O . LEU A 1 92 ? -7.249 5.460 13.502 1.00 85.19 92 LEU A O 1
ATOM 673 N N . LEU A 1 93 ? -5.401 6.652 14.008 1.00 89.62 93 LEU A N 1
ATOM 674 C CA . LEU A 1 93 ? -4.774 5.615 14.828 1.00 89.62 93 LEU A CA 1
ATOM 675 C C . LEU A 1 93 ? -5.592 5.318 16.085 1.00 89.62 93 LEU A C 1
ATOM 677 O O . LEU A 1 93 ? -5.810 4.147 16.400 1.00 89.62 93 LEU A O 1
ATOM 681 N N . ASP A 1 94 ? -6.078 6.345 16.775 1.00 92.38 94 ASP A N 1
ATOM 682 C CA . ASP A 1 94 ? -6.854 6.205 18.004 1.00 92.38 94 ASP A CA 1
ATOM 683 C C . ASP A 1 94 ? -8.223 5.582 17.729 1.00 92.38 94 ASP A C 1
ATOM 685 O O . ASP A 1 94 ? -8.612 4.635 18.420 1.00 92.38 94 ASP A O 1
ATOM 689 N N . GLY A 1 95 ? -8.917 6.047 16.683 1.00 93.56 95 GLY A N 1
ATOM 690 C CA . GLY A 1 95 ? -10.220 5.521 16.277 1.00 93.56 95 GLY A CA 1
ATOM 691 C C . GLY A 1 95 ? -10.144 4.057 15.846 1.00 93.56 95 GLY A C 1
ATOM 692 O O . GLY A 1 95 ? -10.892 3.217 16.352 1.00 93.56 95 GLY A O 1
ATOM 693 N N . ALA A 1 96 ? -9.186 3.712 14.978 1.00 93.94 96 ALA A N 1
ATOM 694 C CA . ALA A 1 96 ? -8.971 2.322 14.580 1.00 93.94 96 ALA A CA 1
ATOM 695 C C . ALA A 1 96 ? -8.548 1.451 15.777 1.00 93.94 96 ALA A C 1
ATOM 697 O O . ALA A 1 96 ? -9.082 0.357 15.961 1.00 93.94 96 ALA A O 1
ATOM 698 N N . SER A 1 97 ? -7.666 1.945 16.652 1.00 94.44 97 SER A N 1
ATOM 699 C CA . SER A 1 97 ? -7.263 1.217 17.862 1.00 94.44 97 SER A CA 1
ATOM 700 C C . SER A 1 97 ? -8.438 0.965 18.808 1.00 94.44 97 SER A C 1
ATOM 702 O O . SER A 1 97 ? -8.525 -0.104 19.409 1.00 94.44 97 SER A O 1
ATOM 704 N N . GLU A 1 98 ? -9.370 1.909 18.943 1.00 95.50 98 GLU A N 1
ATOM 705 C CA . GLU A 1 98 ? -10.572 1.721 19.756 1.00 95.50 98 GLU A CA 1
ATOM 706 C C . GLU A 1 98 ? -11.488 0.631 19.193 1.00 95.50 98 GLU A C 1
ATOM 708 O O . GLU A 1 98 ? -11.963 -0.224 19.946 1.00 95.50 98 GLU A O 1
ATOM 713 N N . LEU A 1 99 ? -11.701 0.613 17.877 1.00 95.50 99 LEU A N 1
ATOM 714 C CA . LEU A 1 99 ? -12.471 -0.442 17.220 1.00 95.50 99 LEU A CA 1
ATOM 715 C C . LEU A 1 99 ? -11.810 -1.814 17.399 1.00 95.50 99 LEU A C 1
ATOM 717 O O . LEU A 1 99 ? -12.508 -2.787 17.701 1.00 95.50 99 LEU A O 1
ATOM 721 N N . ILE A 1 100 ? -10.480 -1.887 17.308 1.00 95.62 100 ILE A N 1
ATOM 722 C CA . ILE A 1 100 ? -9.724 -3.125 17.535 1.00 95.62 100 ILE A CA 1
ATOM 723 C C . ILE A 1 100 ? -9.867 -3.611 18.982 1.00 95.62 100 ILE A C 1
ATOM 725 O O . ILE A 1 100 ? -10.106 -4.798 19.216 1.00 95.62 100 ILE A O 1
ATOM 729 N N . ARG A 1 101 ? -9.804 -2.705 19.971 1.00 94.00 101 ARG A N 1
ATOM 730 C CA . ARG A 1 101 ? -10.052 -3.047 21.388 1.00 94.00 101 ARG A CA 1
ATOM 731 C C . ARG A 1 101 ? -11.457 -3.601 21.620 1.00 94.00 101 ARG A C 1
ATOM 733 O O . ARG A 1 101 ? -11.637 -4.437 22.499 1.00 94.00 101 ARG A O 1
ATOM 740 N N . LYS A 1 102 ? -12.441 -3.169 20.826 1.00 94.38 102 LYS A N 1
ATOM 741 C CA . LYS A 1 102 ? -13.823 -3.681 20.853 1.00 94.38 102 LYS A CA 1
ATOM 742 C C . LYS A 1 102 ? -13.988 -5.040 20.155 1.00 94.38 102 LYS A C 1
ATOM 744 O O . LYS A 1 102 ? -15.107 -5.537 20.079 1.00 94.38 102 LYS A O 1
ATOM 749 N N . GLY A 1 103 ? -12.901 -5.645 19.672 1.00 91.44 103 GLY A N 1
ATOM 750 C CA . GLY A 1 103 ? -12.897 -6.970 19.050 1.00 91.44 103 GLY A CA 1
ATOM 751 C C . GLY A 1 103 ? -13.043 -6.956 17.530 1.00 91.44 103 GLY A C 1
ATOM 752 O O . GLY A 1 103 ? -13.206 -8.018 16.938 1.00 91.44 103 GLY A O 1
ATOM 753 N N . ASN A 1 104 ? -12.978 -5.786 16.887 1.00 92.62 104 ASN A N 1
ATOM 754 C CA . ASN A 1 104 ? -12.961 -5.730 15.429 1.00 92.62 104 ASN A CA 1
ATOM 755 C C . ASN A 1 104 ? -11.567 -6.111 14.900 1.00 92.62 104 ASN A C 1
ATOM 757 O O . ASN A 1 104 ? -10.563 -5.691 15.482 1.00 92.62 104 ASN A O 1
ATOM 761 N N . PRO A 1 105 ? -11.480 -6.852 13.786 1.00 91.56 105 PRO A N 1
ATOM 762 C CA . PRO A 1 105 ? -10.228 -7.031 13.057 1.00 91.56 105 PRO A CA 1
ATOM 763 C C . PRO A 1 105 ? -9.609 -5.689 12.637 1.00 91.56 105 PRO A C 1
ATOM 765 O O . PRO A 1 105 ? -10.329 -4.737 12.318 1.00 91.56 105 PRO A O 1
ATOM 768 N N . ALA A 1 106 ? -8.277 -5.600 12.629 1.00 91.69 106 ALA A N 1
ATOM 769 C CA . ALA A 1 106 ? -7.556 -4.366 12.308 1.00 91.69 106 ALA A CA 1
ATOM 770 C C . ALA A 1 106 ? -7.872 -3.804 10.913 1.00 91.69 106 ALA A C 1
ATOM 772 O O . ALA A 1 106 ? -8.006 -2.591 10.763 1.00 91.69 106 ALA A O 1
ATOM 773 N N . ASP A 1 107 ? -8.040 -4.658 9.904 1.00 89.69 107 ASP A N 1
ATOM 774 C CA . ASP A 1 107 ? -8.405 -4.252 8.544 1.00 89.69 107 ASP A CA 1
ATOM 775 C C . ASP A 1 107 ? -9.814 -3.641 8.490 1.00 89.69 107 ASP A C 1
ATOM 777 O O . ASP A 1 107 ? -10.026 -2.594 7.871 1.00 89.69 107 ASP A O 1
ATOM 781 N N . ALA A 1 108 ? -10.771 -4.252 9.192 1.00 91.25 108 ALA A N 1
ATOM 782 C CA . ALA A 1 108 ? -12.127 -3.736 9.325 1.00 91.25 108 ALA A CA 1
ATOM 783 C C . ALA A 1 108 ? -12.152 -2.404 10.089 1.00 91.25 108 ALA A C 1
ATOM 785 O O . ALA A 1 108 ? -12.855 -1.475 9.689 1.00 91.25 108 ALA A O 1
ATOM 786 N N . ALA A 1 109 ? -11.355 -2.286 11.153 1.00 93.56 109 ALA A N 1
ATOM 787 C CA . ALA A 1 109 ? -11.229 -1.063 11.935 1.00 93.56 109 ALA A CA 1
ATOM 788 C C . ALA A 1 109 ? -10.656 0.101 11.113 1.00 93.56 109 ALA A C 1
ATOM 790 O O . ALA A 1 109 ? -11.213 1.194 11.145 1.00 93.56 109 ALA A O 1
ATOM 791 N N . VAL A 1 110 ? -9.593 -0.128 10.333 1.00 91.69 110 VAL A N 1
ATOM 792 C CA . VAL A 1 110 ? -9.018 0.893 9.438 1.00 91.69 110 VAL A CA 1
ATOM 793 C C . VAL A 1 110 ? -10.043 1.355 8.406 1.00 91.69 110 VAL A C 1
ATOM 795 O O . VAL A 1 110 ? -10.271 2.556 8.265 1.00 91.69 110 VAL A O 1
ATOM 798 N N . LYS A 1 111 ? -10.715 0.411 7.732 1.00 91.31 111 LYS A N 1
ATOM 799 C CA . LYS A 1 111 ? -11.770 0.720 6.753 1.00 91.31 111 LYS A CA 1
ATOM 800 C C . LYS A 1 111 ? -12.882 1.563 7.371 1.00 91.31 111 LYS A C 1
ATOM 802 O O . LYS A 1 111 ? -13.280 2.569 6.790 1.00 91.31 111 LYS A O 1
ATOM 807 N N . ALA A 1 112 ? -13.353 1.184 8.557 1.00 92.06 112 ALA A N 1
ATOM 808 C CA . ALA A 1 112 ? -14.410 1.904 9.258 1.00 92.06 112 ALA A CA 1
ATOM 809 C C . ALA A 1 112 ? -13.989 3.325 9.665 1.00 92.06 112 ALA A C 1
ATOM 811 O O . ALA A 1 112 ? -14.785 4.250 9.525 1.00 92.06 112 ALA A O 1
ATOM 812 N N . THR A 1 113 ? -12.750 3.518 10.127 1.00 91.69 113 THR A N 1
ATOM 813 C CA . THR A 1 113 ? -12.253 4.842 10.528 1.00 91.69 113 THR A CA 1
ATOM 814 C C . THR A 1 113 ? -11.989 5.756 9.329 1.00 91.69 113 THR A C 1
ATOM 816 O O . THR A 1 113 ? -12.189 6.961 9.434 1.00 91.69 113 THR A O 1
ATOM 819 N N . MET A 1 114 ? -11.580 5.211 8.177 1.00 88.38 114 MET A N 1
ATOM 820 C CA . MET A 1 114 ? -11.262 6.001 6.975 1.00 88.38 114 MET A CA 1
ATOM 821 C C . MET A 1 114 ? -12.479 6.289 6.084 1.00 88.38 114 MET A C 1
ATOM 823 O O . MET A 1 114 ? -12.491 7.297 5.376 1.00 88.38 114 MET A O 1
ATOM 827 N N . ALA A 1 115 ? -13.528 5.461 6.140 1.00 88.88 115 ALA A N 1
ATOM 828 C CA . ALA A 1 115 ? -14.723 5.622 5.309 1.00 88.88 115 ALA A CA 1
ATOM 829 C C . ALA A 1 115 ? -15.402 7.008 5.416 1.00 88.88 115 ALA A C 1
ATOM 831 O O . ALA A 1 115 ? -15.741 7.563 4.369 1.00 88.88 115 ALA A O 1
ATOM 832 N N . PRO A 1 116 ? -15.567 7.626 6.607 1.00 87.19 116 PRO A N 1
ATOM 833 C CA . PRO A 1 116 ? -16.156 8.962 6.717 1.00 87.19 116 PRO A CA 1
ATOM 834 C C . PRO A 1 116 ? -15.344 10.047 6.001 1.00 87.19 116 PRO A C 1
ATOM 836 O O . PRO A 1 116 ? -15.922 10.956 5.409 1.00 87.19 116 PRO A O 1
ATOM 839 N N . PHE A 1 117 ? -14.011 9.945 6.016 1.00 82.50 117 PHE A N 1
ATOM 840 C CA . PHE A 1 117 ? -13.133 10.888 5.321 1.00 82.50 117 PHE A CA 1
ATOM 841 C C . PHE A 1 117 ? -13.250 10.737 3.802 1.00 82.50 117 PHE A C 1
ATOM 843 O O . PHE A 1 117 ? -13.347 11.737 3.092 1.00 82.50 117 PHE A O 1
ATOM 850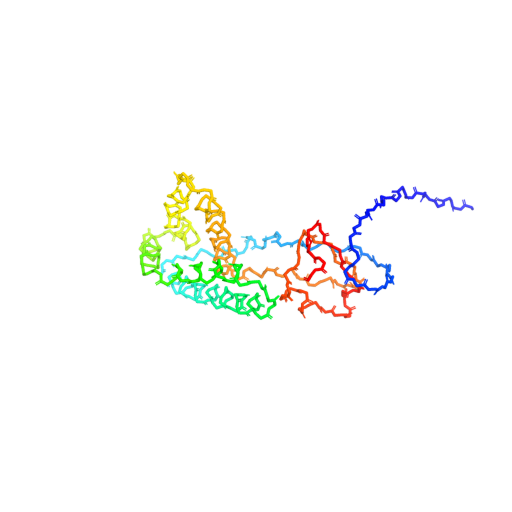 N N . ALA A 1 118 ? -13.311 9.496 3.307 1.00 85.31 118 ALA A N 1
ATOM 851 C CA . ALA A 1 118 ? -13.504 9.222 1.883 1.00 85.31 118 ALA A CA 1
ATOM 852 C C . ALA A 1 118 ? -14.858 9.737 1.394 1.00 85.31 118 ALA A C 1
ATOM 854 O O . ALA A 1 118 ? -14.938 10.346 0.331 1.00 85.31 118 ALA A O 1
ATOM 855 N N . GLU A 1 119 ? -15.909 9.549 2.191 1.00 86.94 119 GLU A N 1
ATOM 856 C CA . GLU A 1 119 ? -17.240 10.051 1.862 1.00 86.94 119 GLU A CA 1
ATOM 857 C C . GLU A 1 119 ? -17.293 11.581 1.856 1.00 86.94 119 GLU A C 1
ATOM 859 O O . GLU A 1 119 ? -17.842 12.169 0.929 1.00 86.94 119 GLU A O 1
ATOM 864 N N . MET A 1 120 ? -16.659 12.241 2.829 1.00 84.81 120 MET A N 1
ATOM 865 C CA . MET A 1 120 ? -16.571 13.703 2.866 1.00 84.81 120 MET A CA 1
ATOM 866 C C . MET A 1 120 ? -15.855 14.272 1.631 1.00 84.81 120 MET A C 1
ATOM 868 O O . MET A 1 120 ? -16.300 15.273 1.072 1.00 84.81 120 MET A O 1
ATOM 872 N N . LEU A 1 121 ? -14.769 13.632 1.186 1.00 83.31 121 LEU A N 1
ATOM 873 C CA . LEU A 1 121 ? -14.049 14.019 -0.030 1.00 83.31 121 LEU A CA 1
ATOM 874 C C . LEU A 1 121 ? -14.896 13.790 -1.289 1.00 83.31 121 LEU A C 1
ATOM 876 O O . LEU A 1 121 ? -14.965 14.660 -2.156 1.00 83.31 121 LEU A O 1
ATOM 880 N N . ARG A 1 122 ? -15.591 12.649 -1.364 1.00 84.88 122 ARG A N 1
ATOM 881 C CA . ARG A 1 122 ? -16.455 12.281 -2.495 1.00 84.88 122 ARG A CA 1
ATOM 882 C C . ARG A 1 122 ? -17.673 13.195 -2.628 1.00 84.88 122 ARG A C 1
ATOM 884 O O . ARG A 1 122 ? -18.088 13.489 -3.743 1.00 84.88 122 ARG A O 1
ATOM 891 N N . ALA A 1 123 ? -18.228 13.647 -1.506 1.00 88.38 123 ALA A N 1
ATOM 892 C CA . ALA A 1 123 ? -19.378 14.545 -1.457 1.00 88.38 123 ALA A CA 1
ATOM 893 C C . ALA A 1 123 ? -19.022 16.021 -1.718 1.00 88.38 123 ALA A C 1
ATOM 895 O O . ALA A 1 123 ?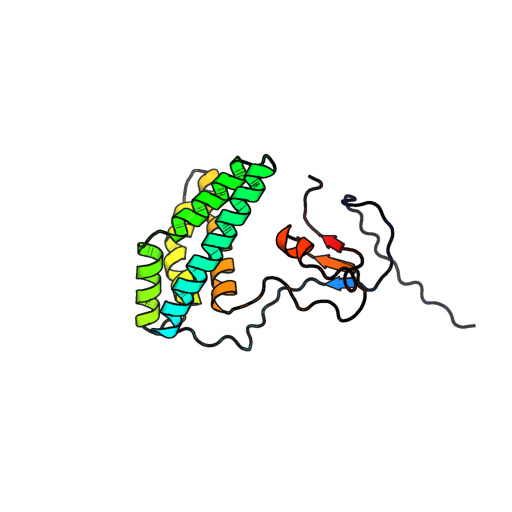 -19.911 16.870 -1.711 1.00 88.38 123 ALA A O 1
ATOM 896 N N . SER A 1 124 ? -17.742 16.348 -1.919 1.00 86.69 124 SER A N 1
ATOM 897 C CA . SER A 1 124 ? -17.311 17.709 -2.230 1.00 86.69 124 SER A CA 1
ATOM 898 C C . SER A 1 124 ? -17.734 18.128 -3.641 1.00 86.69 124 SER A C 1
ATOM 900 O O . SER A 1 124 ? -17.674 17.328 -4.571 1.00 86.69 124 SER A O 1
ATOM 902 N N . ASP A 1 125 ? -18.092 19.401 -3.821 1.00 86.12 125 ASP A N 1
ATOM 903 C CA . ASP A 1 125 ? -18.358 19.991 -5.142 1.00 86.12 125 ASP A CA 1
ATOM 904 C C . ASP A 1 125 ? -17.069 20.256 -5.951 1.00 86.12 125 ASP A C 1
ATOM 906 O O . ASP A 1 125 ? -17.127 20.582 -7.138 1.00 86.12 125 ASP A O 1
ATOM 910 N N . ASP A 1 126 ? -15.894 20.130 -5.323 1.00 82.75 126 ASP A N 1
ATOM 911 C CA . ASP A 1 126 ? -14.598 20.320 -5.972 1.00 82.75 126 ASP A CA 1
ATOM 912 C C . ASP A 1 126 ? -14.097 19.005 -6.591 1.00 82.75 126 ASP A C 1
ATOM 914 O O . ASP A 1 126 ? -13.842 18.017 -5.895 1.00 82.75 126 ASP A O 1
ATOM 918 N N . ALA A 1 127 ? -13.893 19.010 -7.910 1.00 78.94 127 ALA A N 1
ATOM 919 C CA . ALA A 1 127 ? -13.388 17.862 -8.661 1.00 78.94 127 ALA A CA 1
ATOM 920 C C . ALA A 1 127 ? -12.017 17.362 -8.161 1.00 78.94 127 ALA A C 1
ATOM 922 O O . ALA A 1 127 ? -11.722 16.170 -8.259 1.00 78.94 127 ALA A O 1
ATOM 923 N N . ILE A 1 128 ? -11.184 18.245 -7.598 1.00 73.56 128 ILE A N 1
ATOM 924 C CA . ILE A 1 128 ? -9.901 17.871 -6.998 1.00 73.56 128 ILE A CA 1
ATOM 925 C C . ILE A 1 128 ? -10.144 17.045 -5.735 1.00 73.56 128 ILE A C 1
ATOM 927 O O . ILE A 1 128 ? -9.512 16.004 -5.569 1.00 73.56 128 ILE A O 1
ATOM 931 N N . PHE A 1 129 ? -11.066 17.458 -4.860 1.00 76.50 129 PHE A N 1
ATOM 932 C CA . PHE A 1 129 ? -11.387 16.705 -3.643 1.00 76.50 129 PHE A CA 1
ATOM 933 C C . PHE A 1 129 ? -12.092 15.383 -3.942 1.00 76.50 129 PHE A C 1
ATOM 935 O O . PHE A 1 129 ? -11.772 14.381 -3.307 1.00 76.50 129 PHE A O 1
ATOM 942 N N . GLN A 1 130 ? -12.944 15.331 -4.965 1.00 79.38 130 GLN A N 1
ATOM 943 C CA . GLN A 1 130 ? -13.521 14.067 -5.431 1.00 79.38 130 GLN A CA 1
ATOM 944 C C . GLN A 1 130 ? -12.438 13.086 -5.894 1.00 79.38 130 GLN A C 1
ATOM 946 O O . GLN A 1 130 ? -12.474 11.912 -5.525 1.00 79.38 130 GLN A O 1
ATOM 951 N N . ALA A 1 131 ? -11.434 13.562 -6.640 1.00 71.00 131 ALA A N 1
ATOM 952 C CA . ALA A 1 131 ? -10.288 12.740 -7.026 1.00 71.00 131 ALA A CA 1
ATOM 953 C C . ALA A 1 131 ? -9.494 12.241 -5.801 1.00 71.00 131 ALA A C 1
ATOM 955 O O . ALA A 1 131 ? -9.008 11.111 -5.804 1.00 71.00 131 ALA A O 1
ATOM 956 N N . ARG A 1 132 ? -9.439 13.024 -4.710 1.00 76.19 132 ARG A N 1
ATOM 957 C CA . ARG A 1 132 ? -8.803 12.604 -3.447 1.00 76.19 132 ARG A CA 1
ATOM 958 C C . ARG A 1 132 ? -9.546 11.495 -2.702 1.00 76.19 132 ARG A C 1
ATOM 960 O O . ARG A 1 132 ? -8.945 10.839 -1.856 1.00 76.19 132 ARG A O 1
ATOM 967 N N . ALA A 1 133 ? -10.826 11.260 -2.980 1.00 79.75 133 ALA A N 1
ATOM 968 C CA . ALA A 1 133 ? -11.535 10.136 -2.373 1.00 79.75 133 ALA A CA 1
ATOM 969 C C . ALA A 1 133 ? -10.975 8.788 -2.865 1.00 79.75 133 ALA A C 1
ATOM 971 O O . ALA A 1 133 ? -10.792 7.880 -2.059 1.00 79.75 133 ALA A O 1
ATOM 972 N N . ALA A 1 134 ? -10.648 8.682 -4.158 1.00 74.25 134 ALA A N 1
ATOM 973 C CA . ALA A 1 134 ? -10.031 7.484 -4.734 1.00 74.25 134 ALA A CA 1
ATOM 974 C C . ALA A 1 134 ? -8.609 7.263 -4.189 1.00 74.25 134 ALA A C 1
ATOM 976 O O . ALA A 1 134 ? -8.261 6.157 -3.788 1.00 74.25 134 ALA A O 1
ATOM 977 N N . ASP A 1 135 ? -7.830 8.342 -4.069 1.00 78.00 135 ASP A N 1
ATOM 978 C CA . ASP A 1 135 ? -6.520 8.331 -3.406 1.00 78.00 135 ASP A CA 1
ATOM 979 C C . ASP A 1 135 ? -6.589 7.735 -1.986 1.00 78.00 135 ASP A C 1
ATOM 981 O O . ASP A 1 135 ? -5.690 7.016 -1.549 1.00 78.00 135 ASP A O 1
ATOM 985 N N . LEU A 1 136 ? -7.652 8.049 -1.239 1.00 82.19 136 LEU A N 1
ATOM 986 C CA . LEU A 1 136 ? -7.838 7.565 0.124 1.00 82.19 136 LEU A CA 1
ATOM 987 C C . LEU A 1 136 ? -8.164 6.068 0.177 1.00 82.19 136 LEU A C 1
ATOM 989 O O . LEU A 1 136 ? -7.665 5.359 1.052 1.00 82.19 136 LEU A O 1
ATOM 993 N N . GLU A 1 137 ? -8.980 5.585 -0.758 1.00 82.56 137 GLU A N 1
ATOM 994 C CA . GLU A 1 137 ? -9.275 4.157 -0.913 1.00 82.56 137 GLU A CA 1
ATOM 995 C C . GLU A 1 137 ? -8.004 3.360 -1.230 1.00 82.56 137 GLU A C 1
ATOM 997 O O . GLU A 1 137 ? -7.761 2.321 -0.613 1.00 82.56 137 GLU A O 1
ATOM 1002 N N . ASP A 1 138 ? -7.134 3.892 -2.091 1.00 81.94 138 ASP A N 1
ATOM 1003 C CA . ASP A 1 138 ? -5.847 3.269 -2.412 1.00 81.94 138 ASP A CA 1
ATOM 1004 C C . ASP A 1 138 ? -4.946 3.129 -1.170 1.00 81.94 138 ASP A C 1
ATOM 1006 O O 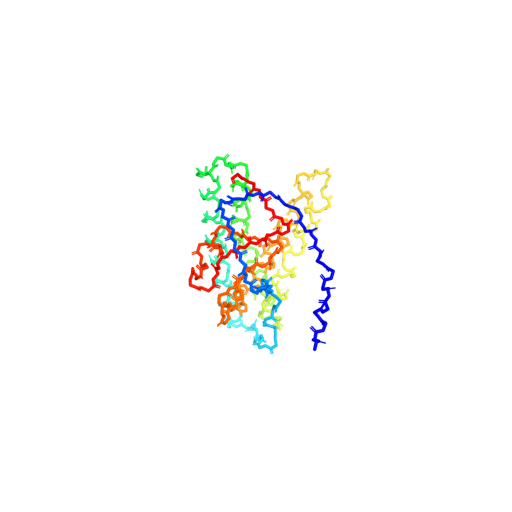. ASP A 1 138 ? -4.283 2.100 -0.981 1.00 81.94 138 ASP A O 1
ATOM 1010 N N . VAL A 1 139 ? -4.942 4.131 -0.282 1.00 85.56 139 VAL A N 1
ATOM 1011 C CA . VAL A 1 139 ? -4.203 4.076 0.993 1.00 85.56 139 VAL A CA 1
ATOM 1012 C C . VAL A 1 139 ? -4.795 3.023 1.934 1.00 85.56 139 VAL A C 1
ATOM 1014 O O . VAL A 1 139 ? -4.036 2.285 2.568 1.00 85.56 139 VAL A O 1
ATOM 1017 N N . VAL A 1 140 ? -6.126 2.907 2.013 1.00 87.62 140 VAL A N 1
ATOM 1018 C CA . VAL A 1 140 ? -6.803 1.858 2.800 1.00 87.62 140 VAL A CA 1
ATOM 1019 C C . VAL A 1 140 ? -6.397 0.471 2.304 1.00 87.62 140 VAL A C 1
ATOM 1021 O O . VAL A 1 140 ? -6.043 -0.392 3.109 1.00 87.62 140 VAL A O 1
ATOM 1024 N N . ASP A 1 141 ? -6.386 0.260 0.990 1.00 84.00 141 ASP A N 1
ATOM 1025 C CA . ASP A 1 141 ? -5.991 -1.013 0.388 1.00 84.00 141 ASP A CA 1
ATOM 1026 C C . ASP A 1 141 ? -4.501 -1.310 0.590 1.00 84.00 141 ASP A C 1
ATOM 1028 O O . ASP A 1 141 ? -4.097 -2.464 0.770 1.00 84.00 141 ASP A O 1
ATOM 1032 N N . GLN A 1 142 ? -3.646 -0.286 0.574 1.00 84.38 142 GLN A N 1
ATOM 1033 C CA . GLN A 1 142 ? -2.233 -0.438 0.912 1.00 84.38 142 GLN A CA 1
ATOM 1034 C C . GLN A 1 142 ? -2.033 -0.814 2.390 1.00 84.38 142 GLN A C 1
ATOM 1036 O O . GLN A 1 142 ? -1.244 -1.716 2.687 1.00 84.38 142 GLN A O 1
ATOM 1041 N N . LEU A 1 143 ? -2.766 -0.183 3.314 1.00 87.50 143 LEU A N 1
ATOM 1042 C CA . LEU A 1 143 ? -2.760 -0.536 4.738 1.00 87.50 143 LEU A CA 1
ATOM 1043 C C . LEU A 1 143 ? -3.260 -1.960 4.974 1.00 87.50 143 LEU A C 1
ATOM 1045 O O . LEU A 1 143 ? -2.620 -2.694 5.718 1.00 87.50 143 LEU A O 1
ATOM 1049 N N . ASP A 1 144 ? -4.343 -2.371 4.315 1.00 86.12 144 ASP A N 1
ATOM 1050 C CA . ASP A 1 144 ? -4.904 -3.724 4.401 1.00 86.12 144 ASP A CA 1
ATOM 1051 C C . ASP A 1 144 ? -3.864 -4.784 3.987 1.00 86.12 144 ASP A C 1
ATOM 1053 O O . ASP A 1 144 ? -3.571 -5.729 4.723 1.00 86.12 144 ASP A O 1
ATOM 1057 N N . ARG A 1 145 ? -3.204 -4.585 2.840 1.00 82.38 145 ARG A N 1
ATOM 1058 C CA . ARG A 1 145 ? -2.120 -5.473 2.383 1.00 82.38 145 ARG A CA 1
ATOM 1059 C C . ARG A 1 145 ? -0.956 -5.509 3.364 1.00 82.38 145 ARG A C 1
ATOM 1061 O O . ARG A 1 145 ? -0.488 -6.590 3.725 1.00 82.38 145 ARG A O 1
ATOM 1068 N N . THR A 1 146 ? -0.539 -4.338 3.836 1.00 85.38 146 THR A N 1
ATOM 1069 C CA . THR A 1 146 ? 0.557 -4.215 4.793 1.00 85.38 146 THR A CA 1
ATOM 1070 C C . THR A 1 146 ? 0.212 -4.945 6.088 1.00 85.38 146 THR A C 1
ATOM 1072 O O . THR A 1 146 ? 0.974 -5.820 6.481 1.00 85.38 146 THR A O 1
ATOM 1075 N N . LEU A 1 147 ? -0.952 -4.700 6.704 1.00 86.69 147 LEU A N 1
ATOM 1076 C CA . LEU A 1 147 ? -1.423 -5.372 7.927 1.00 86.69 147 LEU A CA 1
ATOM 1077 C C . LEU A 1 147 ? -1.244 -6.892 7.861 1.00 86.69 147 LEU A C 1
ATOM 1079 O O . LEU A 1 147 ? -0.685 -7.488 8.782 1.00 86.69 147 LEU A O 1
ATOM 1083 N N . HIS A 1 148 ? -1.627 -7.503 6.745 1.00 82.12 148 HIS A N 1
ATOM 1084 C CA . HIS A 1 148 ? -1.554 -8.950 6.563 1.00 82.12 148 HIS A CA 1
ATOM 1085 C C . HIS A 1 148 ? -0.197 -9.463 6.057 1.00 82.12 148 HIS A C 1
ATOM 1087 O O . HIS A 1 148 ? -0.051 -10.658 5.816 1.00 82.12 148 HIS A O 1
ATOM 1093 N N . GLY A 1 149 ? 0.801 -8.591 5.891 1.00 73.31 149 GLY A N 1
ATOM 1094 C CA . GLY A 1 149 ? 2.106 -8.965 5.337 1.00 73.31 149 GLY A CA 1
ATOM 1095 C C . GLY A 1 149 ? 2.010 -9.448 3.888 1.00 73.31 149 GLY A C 1
ATOM 1096 O O . GLY A 1 149 ? 2.868 -10.197 3.424 1.00 73.31 149 GLY A O 1
ATOM 1097 N N . ILE A 1 150 ? 0.952 -9.049 3.179 1.00 72.19 150 ILE A N 1
ATOM 1098 C CA . ILE A 1 150 ? 0.726 -9.426 1.791 1.00 72.19 150 ILE A CA 1
ATOM 1099 C C . ILE A 1 150 ? 1.674 -8.586 0.946 1.00 72.19 150 ILE A C 1
ATOM 1101 O O . ILE A 1 150 ? 1.549 -7.366 0.862 1.00 72.19 150 ILE A O 1
ATOM 1105 N N . SER A 1 151 ? 2.637 -9.260 0.327 1.00 64.75 151 SER A N 1
ATOM 1106 C CA . SER A 1 151 ? 3.548 -8.635 -0.621 1.00 64.75 151 SER A CA 1
ATOM 1107 C C . SER A 1 151 ? 2.782 -8.128 -1.848 1.00 64.75 151 SER A C 1
ATOM 1109 O O . SER A 1 151 ? 2.019 -8.868 -2.467 1.00 64.75 151 SER A O 1
ATOM 1111 N N . ASP A 1 152 ? 3.076 -6.893 -2.261 1.00 65.25 152 ASP A N 1
ATOM 1112 C CA . ASP A 1 152 ? 2.657 -6.314 -3.550 1.00 65.25 152 ASP A CA 1
ATOM 1113 C C . ASP A 1 152 ? 3.375 -6.942 -4.755 1.00 65.25 152 ASP A C 1
ATOM 1115 O O . ASP A 1 152 ? 3.156 -6.562 -5.908 1.00 65.25 152 ASP A O 1
ATOM 1119 N N . THR A 1 153 ? 4.280 -7.876 -4.477 1.00 69.75 153 THR A N 1
ATOM 1120 C CA . THR A 1 153 ? 5.049 -8.644 -5.448 1.00 69.75 153 THR A CA 1
ATOM 1121 C C . THR A 1 153 ? 4.649 -10.110 -5.317 1.00 69.75 153 THR A C 1
ATOM 1123 O O . THR A 1 153 ? 4.872 -10.690 -4.247 1.00 69.75 153 THR A O 1
ATOM 1126 N N . PRO A 1 154 ? 4.062 -10.725 -6.360 1.00 77.69 154 PRO A N 1
ATOM 1127 C CA . PRO A 1 154 ? 3.797 -12.154 -6.350 1.00 77.69 154 PRO A CA 1
ATOM 1128 C C . PRO A 1 154 ? 5.122 -12.935 -6.321 1.00 77.69 154 PRO A C 1
ATOM 1130 O O . PRO A 1 154 ? 6.169 -12.379 -6.671 1.00 77.69 154 PRO A O 1
ATOM 1133 N N . PRO A 1 155 ? 5.104 -14.227 -5.949 1.00 81.00 155 PRO A N 1
ATOM 1134 C CA . PRO A 1 155 ? 6.274 -15.087 -6.091 1.00 81.00 155 PRO A CA 1
ATOM 1135 C C . PRO A 1 155 ? 6.836 -15.006 -7.517 1.00 81.00 155 PRO A C 1
ATOM 1137 O O . PRO A 1 155 ? 6.051 -14.933 -8.462 1.00 81.00 155 PRO A O 1
ATOM 1140 N N . PRO A 1 156 ? 8.162 -15.015 -7.711 1.00 84.56 156 PRO A N 1
ATOM 1141 C CA . PRO A 1 156 ? 8.734 -14.918 -9.046 1.00 84.56 156 PRO A CA 1
ATOM 1142 C C . PRO A 1 156 ? 8.348 -16.134 -9.909 1.00 84.56 156 PRO A C 1
ATOM 1144 O O . PRO A 1 156 ? 8.034 -17.204 -9.378 1.00 84.56 156 PRO A O 1
ATOM 1147 N N . PRO A 1 157 ? 8.392 -16.011 -11.247 1.00 90.12 157 PRO A N 1
ATOM 1148 C CA . PRO A 1 157 ? 8.199 -17.154 -12.128 1.00 90.12 157 PRO A CA 1
ATOM 1149 C C . PRO A 1 157 ? 9.254 -18.239 -11.871 1.00 90.12 157 PRO A C 1
ATOM 1151 O O . PRO A 1 157 ? 10.434 -17.945 -11.725 1.00 90.12 157 PRO A O 1
ATOM 1154 N N . GLU A 1 158 ? 8.854 -19.511 -11.915 1.00 92.31 158 GLU A N 1
ATOM 1155 C CA . GLU A 1 158 ? 9.755 -20.663 -11.704 1.00 92.31 158 GLU A CA 1
ATOM 1156 C C . GLU A 1 158 ? 10.758 -20.889 -12.855 1.00 92.31 158 GLU A C 1
ATOM 1158 O O . GLU A 1 158 ? 11.628 -21.756 -12.785 1.00 92.31 158 GLU A O 1
ATOM 1163 N N . ARG A 1 159 ? 10.617 -20.141 -13.956 1.00 94.50 159 ARG A N 1
ATOM 1164 C CA . ARG A 1 159 ? 11.449 -20.234 -15.163 1.00 94.50 159 ARG A CA 1
ATOM 1165 C C . ARG A 1 159 ? 11.524 -18.885 -15.885 1.00 94.50 159 ARG A C 1
ATOM 1167 O O . ARG A 1 159 ? 10.589 -18.094 -15.738 1.00 94.50 159 ARG A O 1
ATOM 1174 N N . PRO A 1 160 ? 12.539 -18.652 -16.739 1.00 97.12 160 PRO A N 1
ATOM 1175 C CA . PRO A 1 160 ? 12.626 -17.450 -17.568 1.00 97.12 160 PRO A CA 1
ATOM 1176 C C . PRO A 1 160 ? 11.317 -17.167 -18.320 1.00 97.12 160 PRO A C 1
ATOM 1178 O O . PRO A 1 160 ? 10.860 -18.002 -19.104 1.00 97.12 160 PRO A O 1
ATOM 1181 N N . SER A 1 161 ? 10.697 -16.018 -18.048 1.00 97.38 161 SER A N 1
ATOM 1182 C CA . SER A 1 161 ? 9.342 -15.667 -18.490 1.00 97.38 161 SER A CA 1
ATOM 1183 C C . SER A 1 161 ? 9.206 -14.178 -18.830 1.00 97.38 161 SER A C 1
ATOM 1185 O O . SER A 1 161 ? 10.020 -13.348 -18.416 1.00 97.38 161 SER A O 1
ATOM 1187 N N . ILE A 1 162 ? 8.158 -13.842 -19.587 1.00 96.44 162 ILE A N 1
ATOM 1188 C CA . ILE A 1 162 ? 7.717 -12.464 -19.840 1.00 96.44 162 ILE A CA 1
ATOM 1189 C C . ILE A 1 162 ? 6.601 -12.135 -18.848 1.00 96.44 162 ILE A C 1
ATOM 1191 O O . ILE A 1 162 ? 5.562 -12.798 -18.852 1.00 96.44 162 ILE A O 1
ATOM 1195 N N . VAL A 1 163 ? 6.802 -11.119 -18.011 1.00 94.50 163 VAL A N 1
ATOM 1196 C CA . VAL A 1 163 ? 5.798 -10.667 -17.038 1.00 94.50 163 VAL A CA 1
ATOM 1197 C C . VAL A 1 163 ? 4.690 -9.892 -17.749 1.00 94.50 163 VAL A C 1
ATOM 1199 O O . VAL A 1 163 ? 4.968 -8.950 -18.483 1.00 94.50 163 VAL A O 1
ATOM 1202 N N . ILE A 1 164 ? 3.435 -10.263 -17.506 1.00 94.12 164 ILE A N 1
ATOM 1203 C CA . ILE A 1 164 ? 2.245 -9.545 -17.972 1.00 94.12 164 ILE A CA 1
ATOM 1204 C C . ILE A 1 164 ? 1.513 -8.990 -16.753 1.00 94.12 164 ILE A C 1
ATOM 1206 O O . ILE A 1 164 ? 1.075 -9.766 -15.902 1.00 94.12 164 ILE A O 1
ATOM 1210 N N . ALA A 1 165 ? 1.380 -7.670 -16.658 1.00 90.00 165 ALA A N 1
ATOM 1211 C CA . ALA A 1 165 ? 0.778 -6.992 -15.510 1.00 90.00 165 ALA A CA 1
ATOM 1212 C C . ALA A 1 165 ? -0.199 -5.897 -15.955 1.00 90.00 165 ALA A C 1
ATOM 1214 O O . ALA A 1 165 ? -0.144 -5.438 -17.092 1.00 90.00 165 ALA A O 1
ATOM 1215 N N . ARG A 1 166 ? -1.073 -5.435 -15.057 1.00 84.19 166 ARG A N 1
ATOM 1216 C CA . ARG A 1 166 ? -1.871 -4.232 -15.335 1.00 84.19 166 ARG A CA 1
ATOM 1217 C C . ARG A 1 166 ? -0.984 -2.989 -15.348 1.00 84.19 166 ARG A C 1
ATOM 1219 O O . ARG A 1 166 ? -1.032 -2.221 -16.293 1.00 84.19 166 ARG A O 1
ATOM 1226 N N . ASP A 1 167 ? -0.152 -2.840 -14.328 1.00 82.31 167 ASP A N 1
ATOM 1227 C CA . ASP A 1 167 ? 0.845 -1.782 -14.178 1.00 82.31 167 ASP A CA 1
ATOM 1228 C C . ASP A 1 167 ? 2.011 -2.331 -13.337 1.00 82.31 167 ASP A C 1
ATOM 1230 O O . ASP A 1 167 ? 1.837 -3.326 -12.623 1.00 82.31 167 ASP A O 1
ATOM 1234 N N . LEU A 1 168 ? 3.189 -1.715 -13.432 1.00 78.50 168 LEU A N 1
ATOM 1235 C CA . LEU A 1 168 ? 4.352 -2.03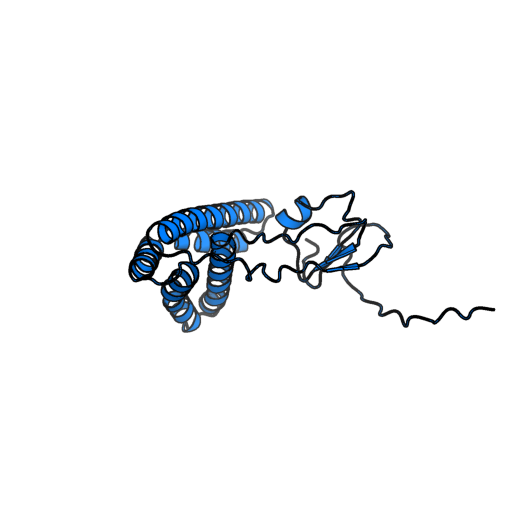5 -12.604 1.00 78.50 168 LEU A CA 1
ATOM 1236 C C . LEU A 1 168 ? 4.995 -0.749 -12.086 1.00 78.50 168 LEU A C 1
ATOM 1238 O O . LEU A 1 168 ? 5.560 0.039 -12.844 1.00 78.50 168 LEU A O 1
ATOM 1242 N N . ALA A 1 169 ? 4.995 -0.580 -10.767 1.00 74.69 169 ALA A N 1
ATOM 1243 C CA . ALA A 1 169 ? 5.689 0.521 -10.121 1.00 74.69 169 ALA A CA 1
ATOM 1244 C C . ALA A 1 169 ? 7.222 0.383 -10.270 1.00 74.69 169 ALA A C 1
ATOM 1246 O O . ALA A 1 169 ? 7.743 -0.738 -10.295 1.00 74.69 169 ALA A O 1
ATOM 1247 N N . PRO A 1 170 ? 7.990 1.493 -10.248 1.00 68.31 170 PRO A N 1
ATOM 1248 C CA . PRO A 1 170 ? 9.456 1.452 -10.323 1.00 68.31 170 PRO A CA 1
ATOM 1249 C C . PRO A 1 170 ? 10.130 0.564 -9.264 1.00 68.31 170 PRO A C 1
ATOM 1251 O O . PRO A 1 170 ? 11.160 -0.052 -9.520 1.00 68.31 170 PRO A O 1
ATOM 1254 N N . SER A 1 171 ? 9.553 0.467 -8.064 1.00 66.25 171 SER A N 1
ATOM 1255 C CA . SER A 1 171 ? 10.050 -0.429 -7.013 1.00 66.25 171 SER A CA 1
ATOM 1256 C C . SER A 1 171 ? 9.853 -1.907 -7.359 1.00 66.25 171 SER A C 1
ATOM 1258 O O . SER A 1 171 ? 10.719 -2.722 -7.053 1.00 66.25 171 SER A O 1
ATOM 1260 N N . GLN A 1 172 ? 8.742 -2.252 -8.017 1.00 78.88 172 GLN A N 1
ATOM 1261 C CA . GLN A 1 172 ? 8.445 -3.618 -8.447 1.00 78.88 172 GLN A CA 1
ATOM 1262 C C . GLN A 1 172 ? 9.356 -4.028 -9.603 1.00 78.88 172 GLN A C 1
ATOM 1264 O O . GLN A 1 172 ? 9.906 -5.124 -9.578 1.00 78.88 172 GLN A O 1
ATOM 1269 N N . THR A 1 173 ? 9.584 -3.139 -10.577 1.00 81.81 173 THR A N 1
ATOM 1270 C CA . THR A 1 173 ? 10.495 -3.420 -11.698 1.00 81.81 173 THR A CA 1
ATOM 1271 C C . THR A 1 173 ? 11.953 -3.545 -11.251 1.00 81.81 173 THR A C 1
ATOM 1273 O O . THR A 1 173 ? 12.674 -4.401 -11.761 1.00 81.81 173 THR A O 1
ATOM 1276 N N . ALA A 1 174 ? 12.388 -2.753 -10.264 1.00 77.12 174 ALA A N 1
ATOM 1277 C CA . ALA A 1 174 ? 13.729 -2.851 -9.684 1.00 77.12 174 ALA A CA 1
ATOM 1278 C C . ALA A 1 174 ? 13.980 -4.184 -8.955 1.00 77.12 174 ALA A C 1
ATOM 1280 O O . ALA A 1 174 ? 15.118 -4.653 -8.920 1.00 77.12 174 ALA A O 1
ATOM 1281 N N . GLY A 1 175 ? 12.931 -4.788 -8.389 1.00 75.94 175 GLY A N 1
ATOM 1282 C CA . GLY A 1 175 ? 12.996 -6.065 -7.675 1.00 75.94 175 GLY A CA 1
ATOM 1283 C C . GLY A 1 175 ? 12.926 -7.310 -8.564 1.00 75.94 175 GLY A C 1
ATOM 1284 O O . GLY A 1 175 ? 13.016 -8.421 -8.045 1.00 75.94 175 GLY A O 1
ATOM 1285 N N . LEU A 1 176 ? 12.755 -7.162 -9.883 1.00 86.12 176 LEU A N 1
ATOM 1286 C CA . LEU A 1 176 ? 12.658 -8.302 -10.796 1.00 86.12 176 LEU A CA 1
ATOM 1287 C C . LEU A 1 176 ? 14.003 -9.030 -10.909 1.00 86.12 176 LEU A C 1
ATOM 1289 O O . LEU A 1 176 ? 15.022 -8.437 -11.275 1.00 86.12 176 LEU A O 1
ATOM 1293 N N . ASP A 1 177 ? 13.991 -10.342 -10.670 1.00 89.06 177 ASP A N 1
ATOM 1294 C CA . ASP A 1 177 ? 15.148 -11.192 -10.935 1.00 89.06 177 ASP A CA 1
ATOM 1295 C C . ASP A 1 177 ? 15.374 -11.297 -12.448 1.00 89.06 177 ASP A C 1
ATOM 1297 O O . ASP A 1 177 ? 14.589 -11.905 -13.177 1.00 89.06 177 ASP A O 1
ATOM 1301 N N . ARG A 1 178 ? 16.481 -10.724 -12.924 1.00 89.44 178 ARG A N 1
ATOM 1302 C CA . ARG A 1 178 ? 16.845 -10.688 -14.347 1.00 89.44 178 ARG A CA 1
ATOM 1303 C C . ARG A 1 178 ? 17.143 -12.067 -14.940 1.00 89.44 178 ARG A C 1
ATOM 1305 O O . ARG A 1 178 ? 17.149 -12.196 -16.161 1.00 89.44 178 ARG A O 1
ATOM 1312 N N . ALA A 1 179 ? 17.395 -13.087 -14.117 1.00 92.38 179 ALA A N 1
ATOM 1313 C CA . ALA A 1 179 ? 17.527 -14.463 -14.587 1.00 92.38 179 ALA A CA 1
ATOM 1314 C C . ALA A 1 179 ? 16.162 -15.090 -14.924 1.00 92.38 179 ALA A C 1
ATOM 1316 O O . ALA A 1 179 ? 16.077 -15.954 -15.797 1.00 92.38 179 ALA A O 1
ATOM 1317 N N . LEU A 1 180 ? 15.096 -14.646 -14.254 1.00 94.44 180 LEU A N 1
ATOM 1318 C CA . LEU A 1 180 ? 13.748 -15.209 -14.364 1.00 94.44 180 LEU A CA 1
ATOM 1319 C C . LEU A 1 180 ? 12.792 -14.320 -15.166 1.00 94.44 180 LEU A C 1
ATOM 1321 O O . LEU A 1 180 ? 11.865 -14.824 -15.795 1.00 94.44 180 LEU A O 1
ATOM 1325 N N . VAL A 1 181 ? 13.020 -13.010 -15.194 1.00 94.88 181 VAL A N 1
ATOM 1326 C CA . VAL A 1 181 ? 12.198 -12.040 -15.918 1.00 94.88 181 VAL A CA 1
ATOM 1327 C C . VAL A 1 181 ? 12.998 -11.476 -17.082 1.00 94.88 181 VAL A C 1
ATOM 1329 O O . VAL A 1 181 ? 13.828 -10.583 -16.929 1.00 94.88 181 VAL A O 1
ATOM 1332 N N . VAL A 1 182 ? 12.736 -12.018 -18.270 1.00 95.00 182 VAL A N 1
ATOM 1333 C CA . VAL A 1 182 ? 13.467 -11.684 -19.506 1.00 95.00 182 VAL A CA 1
ATOM 1334 C C . VAL A 1 182 ? 12.783 -10.588 -20.332 1.00 95.00 182 VAL A C 1
ATOM 1336 O O . VAL A 1 182 ? 13.292 -10.171 -21.369 1.00 95.00 182 VAL A O 1
ATOM 1339 N N . GLY A 1 183 ? 11.623 -10.119 -19.873 1.00 93.81 183 GLY A N 1
ATOM 1340 C CA . GLY A 1 183 ? 10.867 -9.003 -20.431 1.00 93.81 183 GLY A CA 1
ATOM 1341 C C . GLY A 1 183 ? 9.573 -8.780 -19.653 1.00 93.81 183 GLY A C 1
ATOM 1342 O O . GLY A 1 183 ? 9.161 -9.637 -18.869 1.00 93.81 183 GLY A O 1
ATOM 1343 N N . PHE A 1 184 ? 8.915 -7.646 -19.875 1.00 93.56 184 PHE A N 1
ATOM 1344 C CA . PHE A 1 184 ? 7.589 -7.386 -19.325 1.00 93.56 184 PHE A CA 1
ATOM 1345 C C . PHE A 1 184 ? 6.731 -6.567 -20.292 1.00 93.56 184 PHE A C 1
ATOM 1347 O O . PHE A 1 184 ? 7.253 -5.837 -21.134 1.00 93.56 184 PHE A O 1
ATOM 1354 N N . ALA A 1 185 ? 5.416 -6.708 -20.163 1.00 93.56 185 ALA A N 1
ATOM 1355 C CA . ALA A 1 185 ? 4.414 -5.887 -20.824 1.00 93.56 185 ALA A CA 1
ATOM 1356 C C . ALA A 1 185 ? 3.317 -5.533 -19.816 1.00 93.56 185 ALA A C 1
ATOM 1358 O O . ALA A 1 185 ? 2.855 -6.396 -19.063 1.00 93.56 185 ALA A O 1
ATOM 1359 N N . THR A 1 186 ? 2.908 -4.269 -19.803 1.00 91.75 186 THR A N 1
ATOM 1360 C CA . THR A 1 186 ? 1.861 -3.759 -18.918 1.00 91.75 186 THR A CA 1
ATOM 1361 C C . THR A 1 186 ? 0.655 -3.271 -19.721 1.00 91.75 186 THR A C 1
ATOM 1363 O O . THR A 1 186 ? 0.802 -2.819 -20.857 1.00 91.75 186 THR A O 1
ATOM 1366 N N . GLU A 1 187 ? -0.550 -3.383 -19.159 1.00 87.50 187 GLU A N 1
ATOM 1367 C CA . GLU A 1 187 ? -1.771 -2.810 -19.755 1.00 87.50 187 GLU A CA 1
ATOM 1368 C C . GLU A 1 187 ? -1.780 -1.275 -19.671 1.00 87.50 187 GLU A C 1
ATOM 1370 O O . GLU A 1 187 ? -2.332 -0.599 -20.538 1.00 87.50 187 GLU A O 1
ATOM 1375 N N . GLN A 1 188 ? -1.168 -0.734 -18.619 1.00 81.38 188 GLN A N 1
ATOM 1376 C CA . GLN A 1 188 ? -1.041 0.682 -18.296 1.00 81.38 188 GLN A CA 1
ATOM 1377 C C . GLN A 1 188 ? 0.430 1.038 -18.061 1.00 81.38 188 GLN A C 1
ATOM 1379 O O . GLN A 1 188 ? 1.267 0.172 -17.816 1.00 81.38 188 GLN A O 1
ATOM 1384 N N . GLY A 1 189 ? 0.753 2.322 -18.163 1.00 66.75 189 GLY A N 1
ATOM 1385 C CA . GLY A 1 189 ? 2.101 2.842 -17.960 1.00 66.75 189 GLY A CA 1
ATOM 1386 C C . GLY A 1 189 ? 2.373 4.043 -18.856 1.00 66.75 189 GLY A C 1
ATOM 1387 O O . GLY A 1 189 ? 1.661 4.284 -19.834 1.00 66.75 189 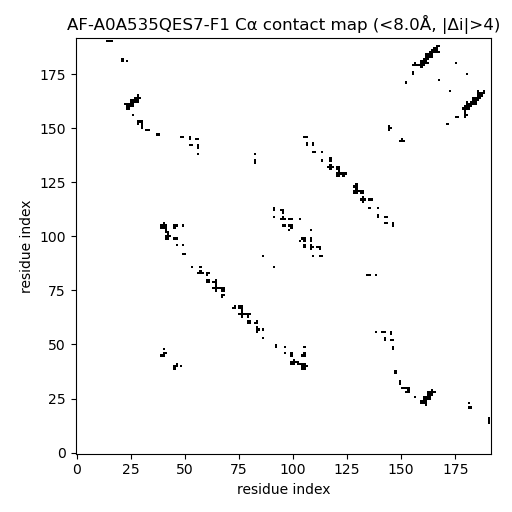GLY A O 1
ATOM 1388 N N . THR A 1 190 ? 3.408 4.806 -18.523 1.00 58.25 190 THR A N 1
ATOM 1389 C CA . THR A 1 190 ? 3.852 5.966 -19.300 1.00 58.25 190 THR A CA 1
ATOM 1390 C C . THR A 1 190 ? 5.254 5.715 -19.852 1.00 58.25 190 THR A C 1
ATOM 1392 O O . THR A 1 190 ? 6.049 4.983 -19.270 1.00 58.25 190 THR A O 1
ATOM 1395 N N . ALA A 1 191 ? 5.564 6.294 -21.014 1.00 54.00 191 ALA A N 1
ATOM 1396 C CA . ALA A 1 191 ? 6.875 6.158 -21.662 1.00 54.00 191 ALA A CA 1
ATOM 1397 C C . ALA A 1 191 ? 7.917 7.168 -21.139 1.00 54.00 191 ALA A C 1
ATOM 1399 O O . ALA A 1 191 ? 8.896 7.452 -21.827 1.00 54.00 191 ALA A O 1
ATOM 1400 N N . THR A 1 192 ? 7.654 7.756 -19.974 1.00 44.19 192 THR A N 1
ATOM 1401 C CA . THR A 1 192 ? 8.354 8.920 -19.420 1.00 44.19 192 THR A CA 1
ATOM 1402 C C . THR A 1 192 ? 9.124 8.541 -18.176 1.00 44.19 192 THR A C 1
ATOM 1404 O O . THR A 1 192 ? 8.457 8.030 -17.247 1.00 44.19 192 THR A O 1
#

Secondary structure (DSSP, 8-state):
--------PPP-----SS-------EEE-------TT-----HHHHHHHHHHHHHHHHHHHHHHHHHHHHTT-HHHHHHHHHHHHHTT-HHHHHHHHHHHHTT--HHHHHHHHHHHHHHHHHT-S-HHHHHHHHHHHHHHHHHHHHHTT--SSPPPPSSSEEEEES---HHHHHT--TTTEEEEEESS----

Mean predicted aligned error: 11.04 Å

Radius of gyration: 20.54 Å; Cα contacts (8 Å, |Δi|>4): 213; chains: 1; bounding box: 37×56×63 Å

pLDDT: mean 82.48, std 13.22, range [33.0, 97.38]

Nearest PDB structures (foldseek):
  5t1o-assembly1_B  TM=6.084E-01  e=4.877E-07  Escherichia coli K-12
  5t12-assembly1_A  TM=6.763E-01  e=3.243E-06  Escherichia coli
  2ezb-assembly1_A  TM=6.287E-01  e=1.041E-06  Escherichia coli
  5woy-assembly1_A  TM=5.881E-01  e=2.220E-06  Caldanaerobacter subterraneus subsp. tengcongensis MB4
  2hro-assembly1_A-2  TM=6.737E-01  e=8.592E-06  Staphylococcus carnosus

Sequence (192 aa):
MTSASKVAGTELRGIAAAPGRVAAPAWRWDVRRVRDDAVDLIGEAGITRLQIAVREVKAALTSKAARLEANGAPSEAGILEAQALMLDDPALLDGASELIRKGNPADAAVKATMAPFAEMLRASDDAIFQARAADLEDVVDQLDRTLHGISDTPPPPERPSIVIARDLAPSQTAGLDRALVVGFATEQGTAT